Protein AF-A0A6S7HNB9-F1 (afdb_monomer_lite)

Foldseek 3Di:
DCVLQPVPDDDPLVNLLVVLLVVDDPVVNVLLVCLQVLHDQPPVSVVVVVLVCVLLVNPDDDDSVCSSVVSSVSSCCPVPVVCVVVSVVCNVVCCVPPCPDPCSVDPVSVVVVVVVVDDDPVNVVVVPDDPPPDDPVVVVVCVVVPVVVVVPPDPPVRVVVVVVVVVVVVVLQVVLVCQLVCVDPLVVQAQLPQFDNPQADGSLQAHHLVNDPLLVVLCPDPVQCVVCVVVVNPDRSHSCPRPVLCQQQQDLVNLVVQQQVDADPSRHRRDPPDDSLLSSNVSSQVSSCCSRPNDPDLDDHHDYRSSSVVSCVSRPDDPPRPGDDHDDRPPD

Radius of gyration: 27.57 Å; chains: 1; bounding box: 65×68×66 Å

pLDDT: mean 80.17, std 15.16, range [28.39, 97.81]

Secondary structure (DSSP, 8-state):
-HHHH-TTSPPPHHHHHHHHHHHS-HHHHHHHHHHHTTPPPPHHHHHHHHHHHHHTT--S---GGGHHHHHHHHHIIIIIITTHHHHHHHHHHHHHHHTTSGGGSSHHHHHHHHHHHS--HHHHHHH------S-HHHHHHHHTTGGGTTTTTS-HHHHHHHHHHHHHHHHHHHHHHHHHTTSS-HHHH-SSS---STT--SGGG---GGG-HHHHHHHT-HHHHHHHHHTT-S---SGGGSTTHIIIII-HHHHHHHHTT-B-TTS-B----S-HHHHHHHHHHHHHHHHHH---TT---PPPHHHHHHHHHHSPPPTTS-SPPPP-----

Structure (mmCIF, N/CA/C/O backbone):
data_AF-A0A6S7HNB9-F1
#
_entry.id   AF-A0A6S7HNB9-F1
#
loop_
_atom_site.group_PDB
_atom_site.id
_atom_site.type_symbol
_atom_site.label_atom_id
_atom_site.label_alt_id
_atom_site.label_comp_id
_atom_site.label_asym_id
_atom_site.label_entity_id
_atom_site.label_seq_id
_atom_site.pdbx_PDB_ins_code
_atom_site.Cartn_x
_atom_site.Cartn_y
_atom_site.Cartn_z
_atom_site.occupancy
_atom_site.B_iso_or_equiv
_atom_site.auth_seq_id
_atom_site.auth_comp_id
_atom_site.auth_asym_id
_atom_site.auth_atom_id
_atom_site.pdbx_PDB_model_num
ATOM 1 N N . MET A 1 1 ? 29.544 -10.808 -13.786 1.00 57.53 1 MET A N 1
ATOM 2 C CA . MET A 1 1 ? 30.627 -11.816 -13.875 1.00 57.53 1 MET A CA 1
ATOM 3 C C . MET A 1 1 ? 31.829 -11.270 -14.638 1.00 57.53 1 MET A C 1
ATOM 5 O O . MET A 1 1 ? 32.927 -11.332 -14.108 1.00 57.53 1 MET A O 1
ATOM 9 N N . PHE A 1 2 ? 31.637 -10.676 -15.820 1.00 65.50 2 PHE A N 1
ATOM 10 C CA . PHE A 1 2 ? 32.723 -9.993 -16.534 1.00 65.50 2 PHE A CA 1
ATOM 11 C C . PHE A 1 2 ? 33.382 -8.889 -15.678 1.00 65.50 2 PHE A C 1
ATOM 13 O O . PHE A 1 2 ? 34.550 -9.000 -15.320 1.00 65.50 2 PHE A O 1
ATOM 20 N N . SER A 1 3 ? 32.590 -7.928 -15.184 1.00 64.69 3 SER A N 1
ATOM 21 C CA . SER A 1 3 ? 33.070 -6.814 -14.341 1.00 64.69 3 SER A CA 1
ATOM 22 C C . SER A 1 3 ? 33.687 -7.235 -12.998 1.00 64.69 3 SER A C 1
ATOM 24 O O . SER A 1 3 ? 34.378 -6.448 -12.366 1.00 64.69 3 SER A O 1
ATOM 26 N N . THR A 1 4 ? 33.423 -8.461 -12.532 1.00 62.94 4 THR A N 1
ATOM 27 C CA . THR A 1 4 ? 34.004 -9.004 -11.290 1.00 62.94 4 THR A CA 1
ATOM 28 C C . THR A 1 4 ? 35.355 -9.685 -11.515 1.00 62.94 4 THR A C 1
ATOM 30 O O . THR A 1 4 ? 36.127 -9.801 -10.568 1.00 62.94 4 THR A O 1
ATOM 33 N N . LEU A 1 5 ? 35.623 -10.170 -12.734 1.00 64.50 5 LEU A N 1
ATOM 34 C CA . LEU A 1 5 ? 36.803 -10.978 -13.064 1.00 64.50 5 LEU A CA 1
ATOM 35 C C . LEU A 1 5 ? 37.889 -10.171 -13.796 1.00 64.50 5 LEU A C 1
ATOM 37 O O . LEU A 1 5 ? 39.066 -10.382 -13.518 1.00 64.50 5 LEU A O 1
ATOM 41 N N . PHE A 1 6 ? 37.514 -9.210 -14.649 1.00 66.25 6 PHE A N 1
ATOM 42 C CA . PHE A 1 6 ? 38.436 -8.513 -15.561 1.00 66.25 6 PHE A CA 1
ATOM 43 C C . PHE A 1 6 ? 38.516 -7.002 -15.282 1.00 66.25 6 PHE A C 1
ATOM 45 O O . PHE A 1 6 ? 38.019 -6.176 -16.037 1.00 66.25 6 PHE A O 1
ATOM 52 N N . GLU A 1 7 ? 39.140 -6.631 -14.160 1.00 57.56 7 GLU A N 1
ATOM 53 C CA . GLU A 1 7 ? 39.185 -5.249 -13.637 1.00 57.56 7 GLU A CA 1
ATOM 54 C C . GLU A 1 7 ? 39.796 -4.183 -14.564 1.00 57.56 7 GLU A C 1
ATOM 56 O O . GLU A 1 7 ? 39.530 -3.000 -14.365 1.00 57.56 7 GLU A O 1
ATOM 61 N N . SER A 1 8 ? 40.637 -4.568 -15.524 1.00 51.16 8 SER A N 1
ATOM 62 C CA . SER A 1 8 ? 41.377 -3.637 -16.389 1.00 51.16 8 SER A CA 1
ATOM 63 C C . SER A 1 8 ? 40.742 -3.421 -17.761 1.00 51.16 8 SER A C 1
ATOM 65 O O . SER A 1 8 ? 41.193 -2.549 -18.502 1.00 51.16 8 SER A O 1
ATOM 67 N N . GLU A 1 9 ? 39.720 -4.199 -18.116 1.00 58.66 9 GLU A N 1
ATOM 68 C CA . GLU A 1 9 ? 39.077 -4.115 -19.423 1.00 58.66 9 GLU A CA 1
ATOM 69 C C . GLU A 1 9 ? 37.752 -3.370 -19.303 1.00 58.66 9 GLU A C 1
ATOM 71 O O . GLU A 1 9 ? 36.825 -3.786 -18.603 1.00 58.66 9 GLU A O 1
ATOM 76 N N . LYS A 1 10 ? 37.663 -2.227 -19.996 1.00 67.31 10 LYS A N 1
ATOM 77 C CA . LYS A 1 10 ? 36.390 -1.534 -20.186 1.00 67.31 10 LYS A CA 1
ATOM 78 C C . LYS A 1 10 ? 35.431 -2.529 -20.843 1.00 67.31 10 LYS A C 1
ATOM 80 O O . LYS A 1 10 ? 35.792 -3.143 -21.844 1.00 67.31 10 LYS A O 1
ATOM 85 N N . ILE A 1 11 ? 34.224 -2.673 -20.289 1.00 72.88 11 ILE A N 1
ATOM 86 C CA . ILE A 1 11 ? 33.168 -3.468 -20.929 1.00 72.88 11 ILE A CA 1
ATOM 87 C C . ILE A 1 11 ? 33.010 -2.936 -22.360 1.00 72.88 11 ILE A C 1
ATOM 89 O O . ILE A 1 11 ? 32.781 -1.731 -22.505 1.00 72.88 11 ILE A O 1
ATOM 93 N N . PRO A 1 12 ? 33.157 -3.778 -23.398 1.00 83.56 12 PRO A N 1
ATOM 94 C CA . PRO A 1 12 ? 32.973 -3.343 -24.771 1.00 83.56 12 PRO A CA 1
ATOM 95 C C . PRO A 1 12 ? 31.585 -2.734 -24.943 1.00 83.56 12 PRO A C 1
ATOM 97 O O . PRO A 1 12 ? 30.588 -3.319 -24.510 1.00 83.56 12 PRO A O 1
ATOM 100 N N . ASP A 1 13 ? 31.524 -1.563 -25.575 1.00 84.00 13 ASP A N 1
ATOM 101 C CA . ASP A 1 13 ? 30.270 -0.821 -25.735 1.00 84.00 13 ASP A CA 1
ATOM 102 C C . ASP A 1 13 ? 29.238 -1.650 -26.532 1.00 84.00 13 ASP A C 1
ATOM 104 O O . ASP A 1 13 ? 28.045 -1.582 -26.251 1.00 84.00 13 ASP A O 1
ATOM 108 N N . GLU A 1 14 ? 29.693 -2.509 -27.450 1.00 85.31 14 GLU A N 1
ATOM 109 C CA . GLU A 1 14 ? 28.859 -3.465 -28.192 1.00 85.31 14 GLU A CA 1
ATOM 110 C C . GLU A 1 14 ? 28.202 -4.503 -27.269 1.00 85.31 14 GLU A C 1
ATOM 112 O O . GLU A 1 14 ? 26.982 -4.647 -27.272 1.00 85.31 14 GLU A O 1
ATOM 117 N N . LEU A 1 15 ? 28.979 -5.145 -26.392 1.00 81.06 15 LEU A N 1
ATOM 118 C CA . LEU A 1 15 ? 28.468 -6.133 -25.436 1.00 81.06 15 LEU A CA 1
ATOM 119 C C . LEU A 1 15 ? 27.492 -5.502 -24.434 1.00 81.06 15 LEU A C 1
ATOM 121 O O . LEU A 1 15 ? 26.479 -6.105 -24.062 1.00 81.06 15 LEU A O 1
ATOM 125 N N . LEU A 1 16 ? 27.794 -4.283 -23.980 1.00 84.38 16 LEU A N 1
ATOM 126 C CA . LEU A 1 16 ? 26.922 -3.529 -23.087 1.00 84.38 16 LEU A CA 1
ATOM 127 C C . LEU A 1 16 ? 25.609 -3.157 -23.787 1.00 84.38 16 LEU A C 1
ATOM 129 O O . LEU A 1 16 ? 24.541 -3.319 -23.197 1.00 84.38 16 LEU A O 1
ATOM 133 N N . MET A 1 17 ? 25.683 -2.719 -25.047 1.00 87.69 17 MET A N 1
ATOM 134 C CA . MET A 1 17 ? 24.513 -2.420 -25.867 1.00 87.69 17 MET A CA 1
ATOM 135 C C . MET A 1 17 ? 23.651 -3.667 -26.070 1.00 87.69 17 MET A C 1
ATOM 137 O O . MET A 1 17 ? 22.458 -3.632 -25.784 1.00 87.69 17 MET A O 1
ATOM 141 N N . GLU A 1 18 ? 24.232 -4.789 -26.495 1.00 86.62 18 GLU A N 1
ATOM 142 C CA . GLU A 1 18 ? 23.498 -6.044 -26.685 1.00 86.62 18 GLU A CA 1
ATOM 143 C C . GLU A 1 18 ? 22.824 -6.519 -25.397 1.00 86.62 18 GLU A C 1
ATOM 145 O O . GLU A 1 18 ? 21.650 -6.902 -25.401 1.00 86.62 18 GLU A O 1
ATOM 150 N N . SER A 1 19 ? 23.543 -6.439 -24.277 1.00 85.88 19 SER A N 1
ATOM 151 C CA . SER A 1 19 ? 23.017 -6.803 -22.962 1.00 85.88 19 SER A CA 1
ATOM 152 C C . SER A 1 19 ? 21.848 -5.901 -22.557 1.00 85.88 19 SER A C 1
ATOM 154 O O . SER A 1 19 ? 20.837 -6.392 -22.051 1.00 85.88 19 SER A O 1
ATOM 156 N N . PHE A 1 20 ? 21.944 -4.596 -22.822 1.00 87.94 20 PHE A N 1
ATOM 157 C CA . PHE A 1 20 ? 20.887 -3.635 -22.519 1.00 87.94 20 PHE A CA 1
ATOM 158 C C . PHE A 1 20 ? 19.664 -3.810 -23.417 1.00 87.94 20 PHE A C 1
ATOM 160 O O . PHE A 1 20 ? 18.535 -3.832 -22.926 1.00 87.94 20 PHE A O 1
ATOM 167 N N . LEU A 1 21 ? 19.868 -4.044 -24.715 1.00 88.06 21 LEU A N 1
ATOM 168 C CA . LEU A 1 21 ? 18.794 -4.412 -25.636 1.00 88.06 21 LEU A CA 1
ATOM 169 C C . LEU A 1 21 ? 18.121 -5.721 -25.198 1.00 88.06 21 LEU A C 1
ATOM 171 O O . LEU A 1 21 ? 16.905 -5.857 -25.322 1.00 88.06 21 LEU A O 1
ATOM 175 N N . GLY A 1 22 ? 18.889 -6.669 -24.654 1.00 84.44 22 GLY A N 1
ATOM 176 C CA . GLY A 1 22 ? 18.413 -7.903 -24.026 1.00 84.44 22 GLY A CA 1
ATOM 177 C C . GLY A 1 22 ? 17.556 -7.689 -22.774 1.00 84.44 22 GLY A C 1
ATOM 178 O O . GLY A 1 22 ? 16.634 -8.466 -22.534 1.00 84.44 22 GLY A O 1
ATOM 179 N N . TYR A 1 23 ? 17.860 -6.644 -22.005 1.00 84.75 23 TYR A N 1
ATOM 180 C CA . TYR A 1 23 ? 17.200 -6.283 -20.750 1.00 84.75 23 TYR A CA 1
ATOM 181 C C . TYR A 1 23 ? 15.858 -5.562 -20.954 1.00 84.75 23 TYR A C 1
ATOM 183 O O . TYR A 1 23 ? 14.916 -5.795 -20.196 1.00 84.75 23 TYR A O 1
ATOM 191 N N . VAL A 1 24 ? 15.759 -4.696 -21.965 1.00 87.44 24 VAL A N 1
ATOM 192 C CA . VAL A 1 24 ? 14.520 -3.967 -22.287 1.00 87.44 24 VAL A CA 1
ATOM 193 C C . VAL A 1 24 ? 13.500 -4.850 -23.015 1.00 87.44 24 VAL A C 1
ATOM 195 O O . VAL A 1 24 ? 13.831 -5.911 -23.556 1.00 87.44 24 VAL A O 1
ATOM 198 N N . SER A 1 25 ? 12.235 -4.417 -23.036 1.00 85.19 25 SER A N 1
ATOM 199 C CA . SER A 1 25 ? 11.169 -5.149 -23.730 1.00 85.19 25 SER A CA 1
ATOM 200 C C . SER A 1 25 ? 11.399 -5.201 -25.247 1.00 85.19 25 SER A C 1
ATOM 202 O O . SER A 1 25 ? 12.179 -4.429 -25.809 1.00 85.19 25 SER A O 1
ATOM 204 N N . LYS A 1 26 ? 10.711 -6.125 -25.930 1.00 84.81 26 LYS A N 1
ATOM 205 C CA . LYS A 1 26 ? 10.834 -6.282 -27.386 1.00 84.81 26 LYS A CA 1
ATOM 206 C C . LYS A 1 26 ? 10.462 -4.992 -28.131 1.00 84.81 26 LYS A C 1
ATOM 208 O O . LYS A 1 26 ? 11.207 -4.587 -29.017 1.00 84.81 26 LYS A O 1
ATOM 213 N N . ASP A 1 27 ? 9.376 -4.342 -27.725 1.00 82.88 27 ASP A N 1
ATOM 214 C CA . ASP A 1 27 ? 8.873 -3.125 -28.370 1.00 82.88 27 ASP A CA 1
ATOM 215 C C . ASP A 1 27 ? 9.858 -1.957 -28.184 1.00 82.88 27 ASP A C 1
ATOM 217 O O . ASP A 1 27 ? 10.196 -1.247 -29.128 1.00 82.88 27 ASP A O 1
ATOM 221 N N . GLU A 1 28 ? 10.438 -1.821 -26.989 1.00 87.50 28 GLU A N 1
ATOM 222 C CA . GLU A 1 28 ? 11.455 -0.801 -26.703 1.00 87.50 28 GLU A CA 1
ATOM 223 C C . GLU A 1 28 ? 12.762 -1.057 -27.440 1.00 87.50 28 GLU A C 1
ATOM 225 O O . GLU A 1 28 ? 13.413 -0.120 -27.892 1.00 87.50 28 GLU A O 1
ATOM 230 N N . ARG A 1 29 ? 13.153 -2.324 -27.596 1.00 88.69 29 ARG A N 1
ATOM 231 C CA . ARG A 1 29 ? 14.308 -2.695 -28.413 1.00 88.69 29 ARG A CA 1
ATOM 232 C C . ARG A 1 29 ? 14.103 -2.276 -29.867 1.00 88.69 29 ARG A C 1
ATOM 234 O O . ARG A 1 29 ? 15.038 -1.781 -30.492 1.00 88.69 29 ARG A O 1
ATOM 241 N N . GLU A 1 30 ? 12.914 -2.498 -30.420 1.00 87.00 30 GLU A N 1
ATOM 242 C CA . GLU A 1 30 ? 12.574 -2.072 -31.781 1.00 87.00 30 GLU A CA 1
ATOM 243 C C . GLU A 1 30 ? 12.592 -0.540 -31.900 1.00 87.00 30 GLU A C 1
ATOM 245 O O . GLU A 1 30 ? 13.198 -0.009 -32.836 1.00 87.00 30 GLU A O 1
ATOM 250 N N . LEU A 1 31 ? 12.046 0.169 -30.908 1.00 87.44 31 LEU A N 1
ATOM 251 C CA . LEU A 1 31 ? 12.082 1.630 -30.828 1.00 87.44 31 LEU A CA 1
ATOM 252 C C . LEU A 1 31 ? 13.517 2.176 -30.754 1.00 87.44 31 LEU A C 1
ATOM 254 O O . LEU A 1 31 ? 13.869 3.065 -31.525 1.00 87.44 31 LEU A O 1
ATOM 258 N N . ILE A 1 32 ? 14.371 1.618 -29.890 1.00 88.75 32 ILE A N 1
ATOM 259 C CA . ILE A 1 32 ? 15.785 2.003 -29.755 1.00 88.75 32 ILE A CA 1
ATOM 260 C C . ILE A 1 32 ? 16.541 1.761 -31.063 1.00 88.75 32 ILE A C 1
ATOM 262 O O . ILE A 1 32 ? 17.254 2.643 -31.532 1.00 88.75 32 ILE A O 1
ATOM 266 N N . ASN A 1 33 ? 16.363 0.594 -31.685 1.00 89.06 33 ASN A N 1
ATOM 267 C CA . ASN A 1 33 ? 17.013 0.285 -32.958 1.00 89.06 33 ASN A CA 1
ATOM 268 C C . ASN A 1 33 ? 16.566 1.225 -34.083 1.00 89.06 33 ASN A C 1
ATOM 270 O O . ASN A 1 33 ? 17.376 1.572 -34.938 1.00 89.06 33 ASN A O 1
ATOM 274 N N . THR A 1 34 ? 15.299 1.641 -34.084 1.00 86.88 34 THR A N 1
ATOM 275 C CA . THR A 1 34 ? 14.777 2.632 -35.037 1.00 86.88 34 THR A CA 1
ATOM 276 C C . THR A 1 34 ? 15.381 4.009 -34.757 1.00 86.88 34 THR A C 1
ATOM 278 O O . THR A 1 34 ? 15.896 4.657 -35.662 1.00 86.88 34 THR A O 1
ATOM 281 N N . ALA A 1 35 ? 15.427 4.414 -33.487 1.00 85.38 35 ALA A N 1
ATOM 282 C CA . ALA A 1 35 ? 15.966 5.700 -33.062 1.00 85.38 35 ALA A CA 1
ATOM 283 C C . ALA A 1 35 ? 17.478 5.844 -33.326 1.00 85.38 35 ALA A C 1
ATOM 285 O O . ALA A 1 35 ? 17.924 6.945 -33.649 1.00 85.38 35 ALA A O 1
ATOM 286 N N . ILE A 1 36 ? 18.257 4.760 -33.194 1.00 86.38 36 ILE A N 1
ATOM 287 C CA . ILE A 1 36 ? 19.714 4.733 -33.427 1.00 86.38 36 ILE A CA 1
ATOM 288 C C . ILE A 1 36 ? 20.063 4.723 -34.921 1.00 86.38 36 ILE A C 1
ATOM 290 O O . ILE A 1 36 ? 21.091 5.274 -35.300 1.00 86.38 36 ILE A O 1
ATOM 294 N N . LYS A 1 37 ? 19.221 4.147 -35.788 1.00 83.94 37 LYS A N 1
ATOM 295 C CA . LYS A 1 37 ? 19.456 4.079 -37.247 1.00 83.94 37 LYS A CA 1
ATOM 296 C C . LYS A 1 37 ? 19.296 5.423 -37.982 1.00 83.94 37 LYS A C 1
ATOM 298 O O . LYS A 1 37 ? 19.216 5.432 -39.205 1.00 83.94 37 LYS A O 1
ATOM 303 N N . ASP A 1 38 ? 19.273 6.526 -37.235 1.00 66.56 38 ASP A N 1
ATOM 304 C CA . ASP A 1 38 ? 19.058 7.903 -37.697 1.00 66.56 38 ASP A CA 1
ATOM 305 C C . ASP A 1 38 ? 17.719 8.120 -38.430 1.00 66.56 38 ASP A C 1
ATOM 307 O O . ASP A 1 38 ? 17.542 9.078 -39.183 1.00 66.56 38 ASP A O 1
ATOM 311 N N . ASP A 1 39 ? 16.750 7.231 -38.186 1.00 70.38 39 ASP A N 1
ATOM 312 C CA . ASP A 1 39 ? 15.413 7.332 -38.759 1.00 70.38 39 ASP A CA 1
ATOM 313 C C . ASP A 1 39 ? 14.560 8.347 -37.978 1.00 70.38 39 ASP A C 1
ATOM 315 O O . ASP A 1 39 ? 14.728 8.560 -36.761 1.00 70.38 39 ASP A O 1
ATOM 319 N N . ASP A 1 40 ? 13.643 9.001 -38.689 1.00 77.62 40 ASP A N 1
ATOM 320 C CA . ASP A 1 40 ? 12.679 9.906 -38.074 1.00 77.62 40 ASP A CA 1
ATOM 321 C C . ASP A 1 40 ? 11.618 9.097 -37.330 1.00 77.62 40 ASP A C 1
ATOM 323 O O . ASP A 1 40 ? 10.909 8.269 -37.900 1.00 77.62 40 ASP A O 1
ATOM 327 N N . LEU A 1 41 ? 11.509 9.348 -36.025 1.00 80.56 41 LEU A N 1
ATOM 328 C CA . LEU A 1 41 ? 10.446 8.768 -35.217 1.00 80.56 41 LEU A CA 1
ATOM 329 C C . LEU A 1 41 ? 9.139 9.475 -35.575 1.00 80.56 41 LEU A C 1
ATOM 331 O O . LEU A 1 41 ? 9.097 10.700 -35.651 1.00 80.56 41 LEU A O 1
ATOM 335 N N . ASN A 1 42 ? 8.068 8.711 -35.775 1.00 84.44 42 ASN A N 1
ATOM 336 C CA . ASN A 1 42 ? 6.740 9.300 -35.940 1.00 84.44 42 ASN A CA 1
ATOM 337 C C . ASN A 1 42 ? 6.208 9.878 -34.610 1.00 84.44 42 ASN A C 1
ATOM 339 O O . ASN A 1 42 ? 6.713 9.548 -33.539 1.00 84.44 42 ASN A O 1
ATOM 343 N N . ASP A 1 43 ? 5.136 10.675 -34.659 1.00 80.56 43 ASP A N 1
ATOM 344 C CA . ASP A 1 43 ? 4.547 11.333 -33.476 1.00 80.56 43 ASP A CA 1
ATOM 345 C C . ASP A 1 43 ? 4.178 10.374 -32.321 1.00 80.56 43 ASP A C 1
ATOM 347 O O . ASP A 1 43 ? 4.114 10.789 -31.160 1.00 80.56 43 ASP A O 1
ATOM 351 N N . SER A 1 44 ? 3.884 9.099 -32.616 1.00 80.81 44 SER A N 1
ATOM 352 C CA . SER A 1 44 ? 3.628 8.076 -31.588 1.00 80.81 44 SER A CA 1
ATOM 353 C C . SER A 1 44 ? 4.937 7.595 -30.969 1.00 80.81 44 SER A C 1
ATOM 355 O O . SER A 1 44 ? 5.099 7.623 -29.751 1.00 80.81 44 SER A O 1
ATOM 357 N N . GLN A 1 45 ? 5.900 7.231 -31.814 1.00 82.31 45 GLN A N 1
ATOM 358 C CA . GLN A 1 45 ? 7.223 6.764 -31.413 1.00 82.31 45 GLN A CA 1
ATOM 359 C C . GLN A 1 45 ? 8.014 7.838 -30.665 1.00 82.31 45 GLN A C 1
ATOM 361 O O . GLN A 1 45 ? 8.779 7.511 -29.767 1.00 82.31 45 GLN A O 1
ATOM 366 N N . GLU A 1 46 ? 7.831 9.117 -30.992 1.00 84.19 46 GLU A N 1
ATOM 367 C CA . GLU A 1 46 ? 8.476 10.216 -30.277 1.00 84.19 46 GLU A CA 1
ATOM 368 C C . GLU A 1 46 ? 7.957 10.324 -28.836 1.00 84.19 46 GLU A C 1
ATOM 370 O O . GLU A 1 46 ? 8.745 10.488 -27.904 1.00 84.19 46 GLU A O 1
ATOM 375 N N . LYS A 1 47 ? 6.647 10.146 -28.619 1.00 83.19 47 LYS A N 1
ATOM 376 C CA . LYS A 1 47 ? 6.073 10.085 -27.264 1.00 83.19 47 LYS A CA 1
ATOM 377 C C . LYS A 1 47 ? 6.597 8.876 -26.497 1.00 83.19 47 LYS A C 1
ATOM 379 O O . LYS A 1 47 ? 7.056 9.031 -25.368 1.00 83.19 47 LYS A O 1
ATOM 384 N N . GLU A 1 48 ? 6.593 7.705 -27.129 1.00 84.69 48 GLU A N 1
ATOM 385 C CA . GLU A 1 48 ? 7.127 6.470 -26.545 1.00 84.69 48 GLU A CA 1
ATOM 386 C C . GLU A 1 48 ? 8.622 6.597 -26.213 1.00 84.69 48 GLU A C 1
ATOM 388 O O . GLU A 1 48 ? 9.070 6.140 -25.163 1.00 84.69 48 GLU A O 1
ATOM 393 N N . TRP A 1 49 ? 9.395 7.285 -27.056 1.00 87.12 49 TRP A N 1
ATOM 394 C CA . TRP A 1 49 ? 10.816 7.555 -26.843 1.00 87.12 49 TRP A CA 1
ATOM 395 C C . TRP A 1 49 ? 11.053 8.479 -25.648 1.00 87.12 49 TRP A C 1
ATOM 397 O O . TRP A 1 49 ? 11.917 8.210 -24.811 1.00 87.12 49 TRP A O 1
ATOM 407 N N . LEU A 1 50 ? 10.265 9.548 -25.519 1.00 84.44 50 LEU A N 1
ATOM 408 C CA . LEU A 1 50 ? 10.338 10.450 -24.369 1.00 84.44 50 LEU A CA 1
ATOM 409 C C . LEU A 1 50 ? 9.945 9.742 -23.066 1.00 84.44 50 LEU A C 1
ATOM 411 O O . LEU A 1 50 ? 10.609 9.928 -22.041 1.00 84.44 50 LEU A O 1
ATOM 415 N N . ASP A 1 51 ? 8.910 8.903 -23.102 1.00 83.69 51 ASP A N 1
ATOM 416 C CA . ASP A 1 51 ? 8.491 8.102 -21.953 1.00 83.69 51 ASP A CA 1
ATOM 417 C C . ASP A 1 51 ? 9.556 7.066 -21.570 1.00 83.69 51 ASP A C 1
ATOM 419 O O . ASP A 1 51 ? 9.889 6.936 -20.387 1.00 83.69 51 ASP A O 1
ATOM 423 N N . PHE A 1 52 ? 10.171 6.406 -22.555 1.00 89.06 52 PHE A N 1
ATOM 424 C CA . PHE A 1 52 ? 11.306 5.506 -22.360 1.00 89.06 52 PHE A CA 1
ATOM 425 C C . PHE A 1 52 ? 12.479 6.215 -21.667 1.00 89.06 52 PHE A C 1
ATOM 427 O O . PHE A 1 52 ? 12.975 5.743 -20.640 1.00 89.06 52 PHE A O 1
ATOM 434 N N . LEU A 1 53 ? 12.903 7.374 -22.177 1.00 87.06 53 LEU A N 1
ATOM 435 C CA . LEU A 1 53 ? 14.013 8.143 -21.607 1.00 87.06 53 LEU A CA 1
ATOM 436 C C . LEU A 1 53 ? 13.720 8.568 -20.166 1.00 87.06 53 LEU A C 1
ATOM 438 O O . LEU A 1 53 ? 14.562 8.425 -19.275 1.00 87.06 53 LEU A O 1
ATOM 442 N N . LYS A 1 54 ? 12.496 9.030 -19.913 1.00 84.50 54 LYS A N 1
ATOM 443 C CA . LYS A 1 54 ? 12.035 9.413 -18.579 1.00 84.50 54 LYS A CA 1
ATOM 444 C C . LYS A 1 54 ? 12.011 8.228 -17.616 1.00 84.50 54 LYS A C 1
ATOM 446 O O . LYS A 1 54 ? 12.338 8.400 -16.443 1.00 84.50 54 LYS A O 1
ATOM 451 N N . ARG A 1 55 ? 11.668 7.029 -18.096 1.00 86.12 55 ARG A N 1
ATOM 452 C CA . ARG A 1 55 ? 11.659 5.790 -17.303 1.00 86.12 55 ARG A CA 1
ATOM 453 C C . ARG A 1 55 ? 13.034 5.442 -16.731 1.00 86.12 55 ARG A C 1
ATOM 455 O O . ARG A 1 55 ? 13.108 4.901 -15.629 1.00 86.12 55 ARG A O 1
ATOM 462 N N . PHE A 1 56 ? 14.098 5.774 -17.459 1.00 81.25 56 PHE A N 1
ATOM 463 C CA . PHE A 1 56 ? 15.493 5.591 -17.042 1.00 81.25 56 PHE A CA 1
ATOM 464 C C . PHE A 1 56 ? 16.110 6.841 -16.379 1.00 81.25 56 PHE A C 1
ATOM 466 O O . PHE A 1 56 ? 17.326 6.940 -16.187 1.00 81.25 56 PHE A O 1
ATOM 473 N N . ASP A 1 57 ? 15.261 7.800 -15.990 1.00 80.19 57 ASP A N 1
ATOM 474 C CA . ASP A 1 57 ? 15.615 9.099 -15.411 1.00 80.19 57 ASP A CA 1
ATOM 475 C C . ASP A 1 57 ? 16.598 9.916 -16.277 1.00 80.19 57 ASP A C 1
ATOM 477 O O . ASP A 1 57 ? 17.437 10.657 -15.753 1.00 80.19 57 ASP A O 1
ATOM 481 N N . CYS A 1 58 ? 16.504 9.804 -17.605 1.00 81.31 58 CYS A N 1
ATOM 482 C CA . CYS A 1 58 ? 17.203 10.703 -18.516 1.00 81.31 58 CYS A CA 1
ATOM 483 C C . CYS A 1 58 ? 16.523 12.082 -18.481 1.00 81.31 58 CYS A C 1
ATOM 485 O O . CYS A 1 58 ? 15.327 12.209 -18.748 1.00 81.31 58 CYS A O 1
ATOM 487 N N . ARG A 1 59 ? 17.273 13.124 -18.103 1.00 74.00 59 ARG A N 1
ATOM 488 C CA . ARG A 1 59 ? 16.747 14.496 -17.930 1.00 74.00 59 ARG A CA 1
ATOM 489 C C . ARG A 1 59 ? 16.925 15.380 -19.164 1.00 74.00 59 ARG A C 1
ATOM 491 O O . ARG A 1 59 ? 16.433 16.505 -19.179 1.00 74.00 59 ARG A O 1
ATOM 498 N N . THR A 1 60 ? 17.636 14.888 -20.171 1.00 74.50 60 THR A N 1
ATOM 499 C CA . THR A 1 60 ? 17.995 15.608 -21.395 1.00 74.50 60 THR A CA 1
ATOM 500 C C . THR A 1 60 ? 17.423 14.878 -22.599 1.00 74.50 60 THR A C 1
ATOM 502 O O . THR A 1 60 ? 17.560 13.664 -22.698 1.00 74.50 60 THR A O 1
ATOM 505 N N . ILE A 1 61 ? 16.804 15.611 -23.523 1.00 79.44 61 ILE A N 1
ATOM 506 C CA . ILE A 1 61 ? 16.314 15.037 -24.779 1.00 79.44 61 ILE A CA 1
ATOM 507 C C . ILE A 1 61 ? 17.510 14.940 -25.744 1.00 79.44 61 ILE A C 1
ATOM 509 O O . ILE A 1 61 ? 18.067 15.984 -26.094 1.00 79.44 61 ILE A O 1
ATOM 513 N N . PRO A 1 62 ? 17.943 13.728 -26.142 1.00 79.69 62 PRO A N 1
ATOM 514 C CA . PRO A 1 62 ? 19.083 13.548 -27.032 1.00 79.69 62 PRO A CA 1
ATOM 515 C C . PRO A 1 62 ? 18.776 14.057 -28.437 1.00 79.69 62 PRO A C 1
ATOM 517 O O . PRO A 1 62 ? 17.700 13.798 -28.984 1.00 79.69 62 PRO A O 1
ATOM 520 N N . LYS A 1 63 ? 19.762 14.713 -29.056 1.00 81.88 63 LYS A N 1
ATOM 521 C CA . LYS A 1 63 ? 19.770 14.923 -30.507 1.00 81.88 63 LYS A CA 1
ATOM 522 C C . LYS A 1 63 ? 19.964 13.585 -31.215 1.00 81.88 63 LYS A C 1
ATOM 524 O O . LYS A 1 63 ? 20.512 12.661 -30.622 1.00 81.88 63 LYS A O 1
ATOM 529 N N . LYS A 1 64 ? 19.545 13.487 -32.482 1.00 80.25 64 LYS A N 1
ATOM 530 C CA . LYS A 1 64 ? 19.636 12.247 -33.277 1.00 80.25 64 LYS A CA 1
ATOM 531 C C . LYS A 1 64 ? 21.044 11.636 -33.268 1.00 80.25 64 LYS A C 1
ATOM 533 O O . LYS A 1 64 ? 21.194 10.467 -32.931 1.00 80.25 64 LYS A O 1
ATOM 538 N N . GLU A 1 65 ? 22.046 12.477 -33.503 1.00 80.94 65 GLU A N 1
ATOM 539 C CA . GLU A 1 65 ? 23.479 12.149 -33.489 1.00 80.94 65 GLU A CA 1
ATOM 540 C C . GLU A 1 65 ? 23.992 11.601 -32.143 1.00 80.94 65 GLU A C 1
ATOM 542 O O . GLU A 1 65 ? 24.906 10.782 -32.117 1.00 80.94 65 GLU A O 1
ATOM 547 N N . ASP A 1 66 ? 23.357 11.977 -31.028 1.00 84.62 66 ASP A N 1
ATOM 548 C CA . ASP A 1 66 ? 23.786 11.608 -29.673 1.00 84.62 66 ASP A CA 1
ATOM 549 C C . ASP A 1 66 ? 23.013 10.409 -29.096 1.00 84.62 66 ASP A C 1
ATOM 551 O O . ASP A 1 66 ? 23.330 9.928 -28.004 1.00 84.62 66 ASP A O 1
ATOM 555 N N . ARG A 1 67 ? 21.981 9.907 -29.794 1.00 85.81 67 ARG A N 1
ATOM 556 C CA . ARG A 1 67 ? 21.077 8.863 -29.271 1.00 85.81 67 ARG A CA 1
ATOM 557 C C . ARG A 1 67 ? 21.828 7.604 -28.848 1.00 85.81 67 ARG A C 1
ATOM 559 O O . ARG A 1 67 ? 21.549 7.070 -27.778 1.00 85.81 67 ARG A O 1
ATOM 566 N N . GLN A 1 68 ? 22.789 7.147 -29.649 1.00 88.56 68 GLN A N 1
ATOM 567 C CA . GLN A 1 68 ? 23.570 5.949 -29.338 1.00 88.56 68 GLN A CA 1
ATOM 568 C C . GLN A 1 68 ? 24.407 6.129 -28.066 1.00 88.56 68 GLN A C 1
ATOM 570 O O . GLN A 1 68 ? 24.406 5.252 -27.201 1.00 88.56 68 GLN A O 1
ATOM 575 N N . THR A 1 69 ? 25.064 7.280 -27.924 1.00 87.62 69 THR A N 1
ATOM 576 C CA . THR A 1 69 ? 25.871 7.622 -26.746 1.00 87.62 69 THR A CA 1
ATOM 577 C C . THR A 1 69 ? 25.012 7.662 -25.488 1.00 87.62 69 THR A C 1
ATOM 579 O O . THR A 1 69 ? 25.353 7.032 -24.490 1.00 87.62 69 THR A O 1
ATOM 582 N N . ILE A 1 70 ? 23.848 8.314 -25.548 1.00 87.56 70 ILE A N 1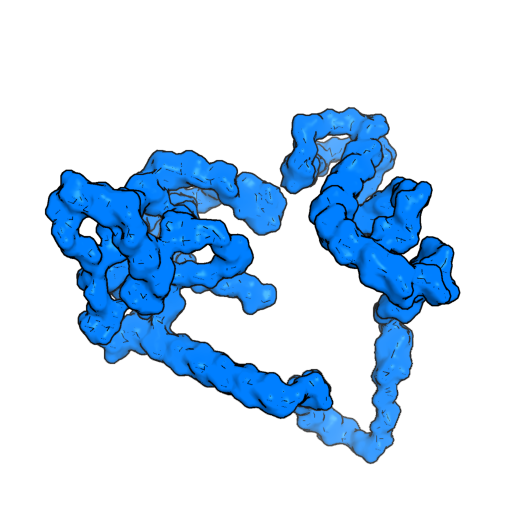
ATOM 583 C CA . ILE A 1 70 ? 22.934 8.385 -24.404 1.00 87.56 70 ILE A CA 1
ATOM 584 C C . ILE A 1 70 ? 22.402 7.001 -24.021 1.00 87.56 70 ILE A C 1
ATOM 586 O O . ILE A 1 70 ? 22.326 6.686 -22.836 1.00 87.56 70 ILE A O 1
ATOM 590 N N . ILE A 1 71 ? 22.081 6.132 -24.983 1.00 89.56 71 ILE A N 1
ATOM 591 C CA . ILE A 1 71 ? 21.656 4.760 -24.668 1.00 89.56 71 ILE A CA 1
ATOM 592 C C . ILE A 1 71 ? 22.780 3.967 -23.990 1.00 89.56 71 ILE A C 1
ATOM 594 O O . ILE A 1 71 ? 22.507 3.247 -23.031 1.00 89.56 71 ILE A O 1
ATOM 598 N N . LEU A 1 72 ? 24.035 4.133 -24.416 1.00 87.56 72 LEU A N 1
ATOM 599 C CA . LEU A 1 72 ? 25.185 3.516 -23.748 1.00 87.56 72 LEU A CA 1
ATOM 600 C C . LEU A 1 72 ? 25.372 4.033 -22.315 1.00 87.56 72 LEU A C 1
ATOM 602 O O . LEU A 1 72 ? 25.638 3.244 -21.408 1.00 87.56 72 LEU A O 1
ATOM 606 N N . GLU A 1 73 ? 25.185 5.331 -22.080 1.00 86.75 73 GLU A N 1
ATOM 607 C CA . GLU A 1 73 ? 25.230 5.908 -20.732 1.00 86.75 73 GLU A CA 1
ATOM 608 C C . GLU A 1 73 ? 24.120 5.348 -19.834 1.00 86.75 73 GLU A C 1
ATOM 610 O O . GLU A 1 73 ? 24.374 4.985 -18.680 1.00 86.75 73 GLU A O 1
ATOM 615 N N . LEU A 1 74 ? 22.899 5.219 -20.364 1.00 87.19 74 LEU A N 1
ATOM 616 C CA . LEU A 1 74 ? 21.774 4.614 -19.647 1.00 87.19 74 LEU A CA 1
ATOM 617 C C . LEU A 1 74 ? 22.034 3.135 -19.348 1.00 87.19 74 LEU A C 1
ATOM 619 O O . LEU A 1 74 ? 21.812 2.698 -18.219 1.00 87.19 74 LEU A O 1
ATOM 623 N N . ALA A 1 75 ? 22.569 2.385 -20.311 1.00 87.06 75 ALA A N 1
ATOM 624 C CA . ALA A 1 75 ? 22.966 0.995 -20.122 1.00 87.06 75 ALA A CA 1
ATOM 625 C C . ALA A 1 75 ? 24.015 0.856 -19.013 1.00 87.06 75 ALA A C 1
ATOM 627 O O . ALA A 1 75 ? 23.886 0.010 -18.126 1.00 87.06 75 ALA A O 1
ATOM 628 N N . HIS A 1 76 ? 25.024 1.727 -19.010 1.00 84.12 76 HIS A N 1
ATOM 629 C CA . HIS A 1 76 ? 26.056 1.730 -17.983 1.00 84.12 76 HIS A CA 1
ATOM 630 C C . HIS A 1 76 ? 25.478 2.053 -16.598 1.00 84.12 76 HIS A C 1
ATOM 632 O O . HIS A 1 76 ? 25.779 1.374 -15.613 1.00 84.12 76 HIS A O 1
ATOM 638 N N . LYS A 1 77 ? 24.612 3.066 -16.505 1.00 84.81 77 LYS A N 1
ATOM 639 C CA . LYS A 1 77 ? 23.935 3.432 -15.257 1.00 84.81 77 LYS A CA 1
ATOM 640 C C . LYS A 1 77 ? 23.096 2.275 -14.710 1.00 84.81 77 LYS A C 1
ATOM 642 O O . LYS A 1 77 ? 23.241 1.905 -13.548 1.00 84.81 77 LYS A O 1
ATOM 647 N N . GLU A 1 78 ? 22.248 1.681 -15.537 1.00 83.69 78 GLU A N 1
ATOM 648 C CA . GLU A 1 78 ? 21.290 0.671 -15.082 1.00 83.69 78 GLU A CA 1
ATOM 649 C C . GLU A 1 78 ? 21.928 -0.696 -14.834 1.00 83.69 78 GLU A C 1
ATOM 651 O O . GLU A 1 78 ? 21.609 -1.356 -13.849 1.00 83.69 78 GLU A O 1
ATOM 656 N N . MET A 1 79 ? 22.833 -1.139 -15.708 1.00 79.38 79 MET A N 1
ATOM 657 C CA . MET A 1 79 ? 23.368 -2.502 -15.647 1.00 79.38 79 MET A CA 1
ATOM 658 C C . MET A 1 79 ? 24.663 -2.602 -14.846 1.00 79.38 79 MET A C 1
ATOM 660 O O . MET A 1 79 ? 24.915 -3.636 -14.226 1.00 79.38 79 MET A O 1
ATOM 664 N N . VAL A 1 80 ? 25.485 -1.549 -14.844 1.00 80.19 80 VAL A N 1
ATOM 665 C CA . VAL A 1 80 ? 26.794 -1.559 -14.175 1.00 80.19 80 VAL A CA 1
ATOM 666 C C . VAL A 1 80 ? 26.707 -0.850 -12.828 1.00 80.19 80 VAL A C 1
ATOM 668 O O . VAL A 1 80 ? 27.000 -1.460 -11.802 1.00 80.19 80 VAL A O 1
ATOM 671 N N . GLN A 1 81 ? 26.248 0.406 -12.798 1.00 78.31 81 GLN A N 1
ATOM 672 C CA . GLN A 1 81 ? 26.297 1.217 -11.573 1.00 78.31 81 GLN A CA 1
ATOM 673 C C . GLN A 1 81 ? 25.334 0.715 -10.487 1.00 78.31 81 GLN A C 1
ATOM 675 O O . GLN A 1 81 ? 25.723 0.658 -9.322 1.00 78.31 81 GLN A O 1
ATOM 680 N N . ILE A 1 82 ? 24.114 0.286 -10.838 1.00 76.50 82 ILE A N 1
ATOM 681 C CA . ILE A 1 82 ? 23.172 -0.293 -9.856 1.00 76.50 82 ILE A CA 1
ATOM 682 C C . ILE A 1 82 ? 23.731 -1.591 -9.254 1.00 76.50 82 ILE A C 1
ATOM 684 O O . ILE A 1 82 ? 23.610 -1.831 -8.052 1.00 76.50 82 ILE A O 1
ATOM 688 N N . ALA A 1 83 ? 24.372 -2.426 -10.073 1.00 74.81 83 ALA A N 1
ATOM 689 C CA . ALA A 1 83 ? 24.937 -3.700 -9.638 1.00 74.81 83 ALA A CA 1
ATOM 690 C C . ALA A 1 83 ? 26.318 -3.564 -8.970 1.00 74.81 83 ALA A C 1
ATOM 692 O O . ALA A 1 83 ? 26.843 -4.559 -8.465 1.00 74.81 83 ALA A O 1
ATOM 693 N N . GLN A 1 84 ? 26.900 -2.359 -8.931 1.00 77.50 84 GLN A N 1
ATOM 694 C CA . GLN A 1 84 ? 28.282 -2.124 -8.506 1.00 77.50 84 GLN A CA 1
ATOM 695 C C . GLN A 1 84 ? 28.557 -2.651 -7.096 1.00 77.50 84 GLN A C 1
ATOM 697 O O . GLN A 1 84 ? 29.551 -3.334 -6.880 1.00 77.50 84 GLN A O 1
ATOM 702 N N . PHE A 1 85 ? 27.635 -2.435 -6.155 1.00 75.38 85 PHE A N 1
ATOM 703 C CA . PHE A 1 85 ? 27.790 -2.924 -4.783 1.00 75.38 85 PHE A CA 1
ATOM 704 C C . PHE A 1 85 ? 27.912 -4.457 -4.706 1.00 75.38 85 PHE A C 1
ATOM 706 O O . PHE A 1 85 ? 28.740 -4.992 -3.964 1.00 75.38 85 PHE A O 1
ATOM 713 N N . ILE A 1 86 ? 27.108 -5.180 -5.492 1.00 74.75 86 ILE A N 1
ATOM 714 C CA . ILE A 1 86 ? 27.151 -6.649 -5.555 1.00 74.75 86 ILE A CA 1
ATOM 715 C C . ILE A 1 86 ? 28.420 -7.113 -6.270 1.00 74.75 86 ILE A C 1
ATOM 717 O O . ILE A 1 86 ? 29.081 -8.040 -5.803 1.00 74.75 86 ILE A O 1
ATOM 721 N N . ILE A 1 87 ? 28.791 -6.441 -7.362 1.00 77.00 87 ILE A N 1
ATOM 722 C CA . ILE A 1 87 ? 30.040 -6.683 -8.094 1.00 77.00 87 ILE A CA 1
ATOM 723 C C . ILE A 1 87 ? 31.238 -6.545 -7.143 1.00 77.00 87 ILE A C 1
ATOM 725 O O . ILE A 1 87 ? 32.083 -7.436 -7.086 1.00 77.00 87 ILE A O 1
ATOM 729 N N . ASP A 1 88 ? 31.281 -5.490 -6.335 1.00 78.44 88 ASP A N 1
ATOM 730 C CA . ASP A 1 88 ? 32.356 -5.243 -5.373 1.00 78.44 88 ASP A CA 1
ATOM 731 C C . ASP A 1 88 ? 32.376 -6.285 -4.252 1.00 78.44 88 ASP A C 1
ATOM 733 O O . ASP A 1 88 ? 33.438 -6.804 -3.903 1.00 78.44 88 ASP A O 1
ATOM 737 N N . SER A 1 89 ? 31.199 -6.666 -3.751 1.00 78.88 89 SER A N 1
ATOM 738 C CA . SER A 1 89 ? 31.055 -7.697 -2.716 1.00 78.88 89 SER A CA 1
ATOM 739 C C . SER A 1 89 ? 31.523 -9.078 -3.189 1.00 78.88 89 SER A C 1
ATOM 741 O O . SER A 1 89 ? 32.073 -9.857 -2.412 1.00 78.88 89 SER A O 1
ATOM 743 N N . TRP A 1 90 ? 31.312 -9.407 -4.465 1.00 77.56 90 TRP A N 1
ATOM 744 C CA . TRP A 1 90 ? 31.658 -10.714 -5.040 1.00 77.56 90 TRP A CA 1
ATOM 745 C C . TRP A 1 90 ? 33.056 -10.770 -5.644 1.00 77.56 90 TRP A C 1
ATOM 747 O O . TRP A 1 90 ? 33.569 -11.853 -5.920 1.00 77.56 90 TRP A O 1
ATOM 757 N N . ARG A 1 91 ? 33.708 -9.621 -5.788 1.00 75.81 91 ARG A N 1
ATOM 758 C CA . ARG A 1 91 ? 35.034 -9.482 -6.387 1.00 75.81 91 ARG A CA 1
ATOM 759 C C . ARG A 1 91 ? 36.081 -10.376 -5.728 1.00 75.81 91 ARG A C 1
ATOM 761 O O . ARG A 1 91 ? 36.736 -11.162 -6.409 1.00 75.81 91 ARG A O 1
ATOM 768 N N . LYS A 1 92 ? 36.219 -10.292 -4.401 1.00 76.44 92 LYS A N 1
ATOM 769 C CA . LYS A 1 92 ? 37.216 -11.070 -3.650 1.00 76.44 92 LYS A CA 1
ATOM 770 C C . LYS A 1 92 ? 36.951 -12.586 -3.735 1.00 76.44 92 LYS A C 1
ATOM 772 O O . LYS A 1 92 ? 37.852 -13.296 -4.181 1.00 76.44 92 LYS A O 1
ATOM 777 N N . PRO A 1 93 ? 35.733 -13.090 -3.443 1.00 79.19 93 PRO A N 1
ATOM 778 C CA . PRO A 1 93 ? 35.421 -14.511 -3.603 1.00 79.19 93 PRO A CA 1
ATOM 779 C C . PRO A 1 93 ? 35.657 -15.042 -5.021 1.00 79.19 93 PRO A C 1
ATOM 781 O O . PRO A 1 93 ? 36.149 -16.158 -5.181 1.00 79.19 93 PRO A O 1
ATOM 784 N N . PHE A 1 94 ? 35.320 -14.265 -6.054 1.00 75.06 94 PHE A N 1
ATOM 785 C CA . PHE A 1 94 ? 35.448 -14.706 -7.443 1.00 75.06 94 PHE A CA 1
ATOM 786 C C . PHE A 1 94 ? 36.906 -14.719 -7.898 1.00 75.06 94 PHE A C 1
ATOM 788 O O . PHE A 1 94 ? 37.336 -15.689 -8.517 1.00 75.06 94 PHE A O 1
ATOM 795 N N . LYS A 1 95 ? 37.700 -13.705 -7.545 1.00 73.50 95 LYS A N 1
ATOM 796 C CA . LYS A 1 95 ? 39.130 -13.698 -7.867 1.00 73.50 95 LYS A CA 1
ATOM 797 C C . LYS A 1 95 ? 39.890 -14.829 -7.183 1.00 73.50 95 LYS A C 1
ATOM 799 O O . LYS A 1 95 ? 40.669 -15.512 -7.834 1.00 73.50 95 LYS A O 1
ATOM 804 N N . GLU A 1 96 ? 39.632 -15.067 -5.902 1.00 76.06 96 GLU A N 1
ATOM 805 C CA . GLU A 1 96 ? 40.343 -16.102 -5.142 1.00 76.06 96 GLU A CA 1
ATOM 806 C C . GLU A 1 96 ? 39.993 -17.526 -5.612 1.00 76.06 96 GLU A C 1
ATOM 808 O O . GLU A 1 96 ? 40.861 -18.397 -5.614 1.00 76.06 96 GLU A O 1
ATOM 813 N N . ASN A 1 97 ? 38.748 -17.772 -6.047 1.00 71.38 97 ASN A N 1
ATOM 814 C CA . ASN A 1 97 ? 38.264 -19.129 -6.348 1.00 71.38 97 ASN A CA 1
ATOM 815 C C . ASN A 1 97 ? 38.116 -19.458 -7.843 1.00 71.38 97 ASN A C 1
ATOM 817 O O . ASN A 1 97 ? 38.106 -20.639 -8.206 1.00 71.38 97 ASN A O 1
ATOM 821 N N . LEU A 1 98 ? 37.946 -18.4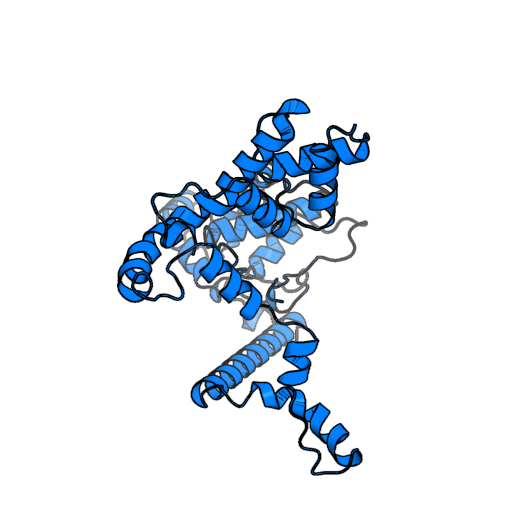53 -8.707 1.00 69.19 98 LEU A N 1
ATOM 822 C CA . LEU A 1 98 ? 37.596 -18.649 -10.120 1.00 69.19 98 LEU A CA 1
ATOM 823 C C . LEU A 1 98 ? 38.639 -18.095 -11.092 1.00 69.19 98 LEU A C 1
ATOM 825 O O . LEU A 1 98 ? 38.770 -18.666 -12.168 1.00 69.19 98 LEU A O 1
ATOM 829 N N . ALA A 1 99 ? 39.418 -17.068 -10.728 1.00 62.94 99 ALA A N 1
ATOM 830 C CA . ALA A 1 99 ? 40.392 -16.467 -11.652 1.00 62.94 99 ALA A CA 1
ATOM 831 C C . ALA A 1 99 ? 41.544 -17.412 -12.050 1.00 62.94 99 ALA A C 1
ATOM 833 O O . ALA A 1 99 ? 42.134 -17.239 -13.108 1.00 62.94 99 ALA A O 1
ATOM 834 N N . ASN A 1 100 ? 41.833 -18.438 -11.242 1.00 66.12 100 ASN A N 1
ATOM 835 C CA . ASN A 1 100 ? 42.873 -19.436 -11.529 1.00 66.12 100 ASN A CA 1
ATOM 836 C C . ASN A 1 100 ? 42.375 -20.624 -12.375 1.00 66.12 100 ASN A C 1
ATOM 838 O O . ASN A 1 100 ? 43.099 -21.604 -12.536 1.00 66.12 100 ASN A O 1
ATOM 842 N N . ARG A 1 101 ? 41.123 -20.603 -12.851 1.00 71.94 101 ARG A N 1
ATOM 843 C CA . ARG A 1 101 ? 40.566 -21.668 -13.695 1.00 71.94 101 ARG A CA 1
ATOM 844 C C . ARG A 1 101 ? 40.633 -21.251 -15.160 1.00 71.94 101 ARG A C 1
ATOM 846 O O . ARG A 1 101 ? 40.087 -20.209 -15.508 1.00 71.94 101 ARG A O 1
ATOM 853 N N . ASP A 1 102 ? 41.162 -22.122 -16.017 1.00 67.31 102 ASP A N 1
ATOM 854 C CA . ASP A 1 102 ? 41.255 -21.900 -17.474 1.00 67.31 102 ASP A CA 1
ATOM 855 C C . ASP A 1 102 ? 39.898 -21.566 -18.119 1.00 67.31 102 ASP A C 1
ATOM 857 O O . ASP A 1 102 ? 39.807 -20.819 -19.083 1.00 67.31 102 ASP A O 1
ATOM 861 N N . ALA A 1 103 ? 38.806 -22.065 -17.537 1.00 66.50 103 ALA A N 1
ATOM 862 C CA . ALA A 1 103 ? 37.446 -21.787 -17.991 1.00 66.50 103 ALA A CA 1
ATOM 863 C C . ALA A 1 103 ? 37.006 -20.313 -17.803 1.00 66.50 103 ALA A C 1
ATOM 865 O O . ALA A 1 103 ? 36.018 -19.888 -18.389 1.00 66.50 103 ALA A O 1
ATOM 866 N N . PHE A 1 104 ? 37.713 -19.527 -16.987 1.00 69.31 104 PHE A N 1
ATOM 867 C CA . PHE A 1 104 ? 37.387 -18.132 -16.662 1.00 69.31 104 PHE A CA 1
ATOM 868 C C . PHE A 1 104 ? 38.529 -17.174 -17.049 1.00 69.31 104 PHE A C 1
ATOM 870 O O . PHE A 1 104 ? 38.600 -16.065 -16.524 1.00 69.31 104 PHE A O 1
ATOM 877 N N . SER A 1 105 ? 39.428 -17.607 -17.942 1.00 68.56 105 SER A N 1
ATOM 878 C CA . SER A 1 105 ? 40.655 -16.883 -18.295 1.00 68.56 105 SER A CA 1
ATOM 879 C C . SER A 1 105 ? 40.454 -15.729 -19.281 1.00 68.56 105 SER A C 1
ATOM 881 O O . SER A 1 105 ? 41.284 -14.825 -19.310 1.00 68.56 105 SER A O 1
ATOM 883 N N . SER A 1 106 ? 39.393 -15.751 -20.095 1.00 72.62 106 SER A N 1
ATOM 884 C CA . SER A 1 106 ? 39.096 -14.698 -21.077 1.00 72.62 106 SER A CA 1
ATOM 885 C C . SER A 1 106 ? 37.593 -14.4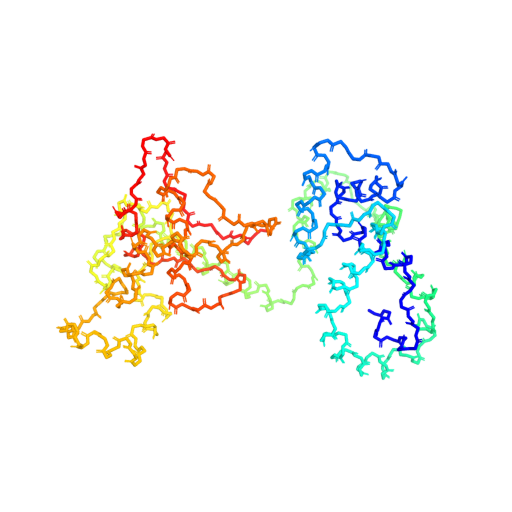86 -21.279 1.00 72.62 106 SER A C 1
ATOM 887 O O . SER A 1 106 ? 36.762 -15.270 -20.802 1.00 72.62 106 SER A O 1
ATOM 889 N N . MET A 1 107 ? 37.248 -13.405 -21.986 1.00 67.56 107 MET A N 1
ATOM 890 C CA . MET A 1 107 ? 35.872 -13.068 -22.354 1.00 67.56 107 MET A CA 1
ATOM 891 C C . MET A 1 107 ? 35.230 -14.166 -23.212 1.00 67.56 107 MET A C 1
ATOM 893 O O . MET A 1 107 ? 34.097 -14.564 -22.947 1.00 67.56 107 MET A O 1
ATOM 897 N N . GLU A 1 108 ? 35.966 -14.696 -24.184 1.00 74.12 108 GLU A N 1
ATOM 898 C CA . GLU A 1 108 ? 35.491 -15.719 -25.116 1.00 74.12 108 GLU A CA 1
ATOM 899 C C . GLU A 1 108 ? 35.174 -17.028 -24.384 1.00 74.12 108 GLU A C 1
ATOM 901 O O . GLU A 1 108 ? 34.136 -17.642 -24.631 1.00 74.12 108 GLU A O 1
ATOM 906 N N . SER A 1 109 ? 36.009 -17.418 -23.413 1.00 74.38 109 SER A N 1
ATOM 907 C CA . SER A 1 109 ? 35.766 -18.603 -22.580 1.00 74.38 109 SER A CA 1
ATOM 908 C C . SER A 1 109 ? 34.495 -18.460 -21.737 1.00 74.38 109 SER A C 1
ATOM 910 O O . SER A 1 109 ? 33.721 -19.410 -21.598 1.00 74.38 109 SER A O 1
ATOM 912 N N . LEU A 1 110 ? 34.235 -17.265 -21.190 1.00 71.94 110 LEU A N 1
ATOM 913 C CA . LEU A 1 110 ? 32.989 -16.998 -20.468 1.00 71.94 110 LEU A CA 1
ATOM 914 C C . LEU A 1 110 ? 31.774 -17.065 -21.387 1.00 71.94 110 LEU A C 1
ATOM 916 O O . LEU A 1 110 ? 30.753 -17.645 -21.010 1.00 71.94 110 LEU A O 1
ATOM 920 N N . GLU A 1 111 ? 31.866 -16.464 -22.570 1.00 71.25 111 GLU A N 1
ATOM 921 C CA . GLU A 1 111 ? 30.785 -16.493 -23.544 1.00 71.25 111 GLU A CA 1
ATOM 922 C C . GLU A 1 111 ? 30.475 -17.931 -23.969 1.00 71.25 111 GLU A C 1
ATOM 924 O O . GLU A 1 111 ? 29.310 -18.334 -23.968 1.00 71.25 111 GLU A O 1
ATOM 929 N N . GLU A 1 112 ? 31.499 -18.750 -24.205 1.00 77.12 112 GLU A N 1
ATOM 930 C CA . GLU A 1 112 ? 31.341 -20.168 -24.516 1.00 77.12 112 GLU A CA 1
ATOM 931 C C . GLU A 1 112 ? 30.608 -20.920 -23.393 1.00 77.12 112 GLU A C 1
ATOM 933 O O . GLU A 1 112 ? 29.705 -21.716 -23.666 1.00 77.12 112 GLU A O 1
ATOM 938 N N . ILE A 1 113 ? 30.913 -20.637 -22.121 1.00 73.19 113 ILE A N 1
ATOM 939 C CA . ILE A 1 113 ? 30.183 -21.210 -20.978 1.00 73.19 113 ILE A CA 1
ATOM 940 C C . ILE A 1 113 ? 28.710 -20.794 -21.001 1.00 73.19 113 ILE A C 1
ATOM 942 O O . ILE A 1 113 ? 27.836 -21.648 -20.831 1.00 73.19 113 ILE A O 1
ATOM 946 N N . TYR A 1 114 ? 28.409 -19.513 -21.227 1.00 69.38 114 TYR A N 1
ATOM 947 C CA . TYR A 1 114 ? 27.027 -19.028 -21.294 1.00 69.38 114 TYR A CA 1
ATOM 948 C C . TYR A 1 114 ? 26.258 -19.649 -22.464 1.00 69.38 114 TYR A C 1
ATOM 950 O O . TYR A 1 114 ? 25.134 -20.124 -22.278 1.00 69.38 114 TYR A O 1
ATOM 958 N N . GLN A 1 115 ? 26.865 -19.729 -23.650 1.00 72.88 115 GLN A N 1
ATOM 959 C CA . GLN A 1 115 ? 26.264 -20.395 -24.807 1.00 72.88 115 GLN A CA 1
ATOM 960 C C . GLN A 1 115 ? 26.097 -21.900 -24.562 1.00 72.88 115 GLN A C 1
ATOM 962 O O . GLN A 1 115 ? 25.115 -22.507 -24.999 1.00 72.88 115 GLN A O 1
ATOM 967 N N . ASN A 1 116 ? 27.005 -22.518 -23.804 1.00 70.00 116 ASN A N 1
ATOM 968 C CA . ASN A 1 116 ? 26.900 -23.917 -23.408 1.00 70.00 116 ASN A CA 1
ATOM 969 C C . ASN A 1 116 ? 25.818 -24.179 -22.353 1.00 70.00 116 ASN A C 1
ATOM 971 O O . ASN A 1 116 ? 25.173 -25.230 -22.384 1.00 70.00 116 ASN A O 1
ATOM 975 N N . ALA A 1 117 ? 25.564 -23.212 -21.479 1.00 68.19 117 ALA A N 1
ATOM 976 C CA . ALA A 1 117 ? 24.479 -23.254 -20.510 1.00 68.19 117 ALA A CA 1
ATOM 977 C C . ALA A 1 117 ? 23.110 -22.933 -21.131 1.00 68.19 117 ALA A C 1
ATOM 979 O O . ALA A 1 117 ? 22.084 -23.316 -20.568 1.00 68.19 117 ALA A O 1
ATOM 980 N N . ARG A 1 118 ? 23.068 -22.259 -22.292 1.00 66.88 118 ARG A N 1
ATOM 981 C CA . ARG A 1 118 ? 21.819 -21.861 -22.950 1.00 66.88 118 ARG A CA 1
ATOM 982 C C . ARG A 1 118 ? 21.026 -23.103 -23.399 1.00 66.88 118 ARG A C 1
ATOM 984 O O . ARG A 1 118 ? 21.494 -23.862 -24.262 1.00 66.88 118 ARG A O 1
ATOM 991 N N . PRO A 1 119 ? 19.825 -23.341 -22.839 1.00 61.53 119 PRO A N 1
ATOM 992 C CA . PRO A 1 119 ? 19.015 -24.491 -23.208 1.00 61.53 119 PRO A CA 1
ATOM 993 C C . PRO A 1 119 ? 18.473 -24.298 -24.626 1.00 61.53 119 PRO A C 1
ATOM 995 O O . PRO A 1 119 ? 17.794 -23.321 -24.927 1.00 61.53 119 PRO A O 1
ATOM 998 N N . THR A 1 120 ? 18.773 -25.244 -25.513 1.00 72.50 120 THR A N 1
ATOM 999 C CA . THR A 1 120 ? 18.195 -25.310 -26.862 1.00 72.50 120 THR A CA 1
ATOM 1000 C C . THR A 1 120 ? 17.241 -26.488 -26.947 1.00 72.50 120 THR A C 1
ATOM 1002 O O . THR A 1 120 ? 17.425 -27.473 -26.236 1.00 72.50 120 THR A O 1
ATOM 1005 N N . VAL A 1 121 ? 16.258 -26.437 -27.851 1.00 66.19 121 VAL A N 1
ATOM 1006 C CA . VAL A 1 121 ? 15.316 -27.551 -28.074 1.00 66.19 121 VAL A CA 1
ATOM 1007 C C . VAL A 1 121 ? 16.068 -28.872 -28.263 1.00 66.19 121 VAL A C 1
ATOM 1009 O O . VAL A 1 121 ? 15.743 -29.859 -27.621 1.00 66.19 121 VAL A O 1
ATOM 1012 N N . LYS A 1 122 ? 17.160 -28.875 -29.038 1.00 69.25 122 LYS A N 1
ATOM 1013 C CA . LYS A 1 122 ? 18.010 -30.058 -29.248 1.00 69.25 122 LYS A CA 1
ATOM 1014 C C . LYS A 1 122 ? 18.703 -30.540 -27.965 1.00 69.25 122 LYS A C 1
ATOM 1016 O O . LYS A 1 122 ? 18.751 -31.740 -27.717 1.00 69.25 122 LYS A O 1
ATOM 1021 N N . ARG A 1 123 ? 19.224 -29.631 -27.133 1.00 65.69 123 ARG A N 1
ATOM 1022 C CA . ARG A 1 123 ? 19.840 -29.981 -25.839 1.00 65.69 123 ARG A CA 1
ATOM 1023 C C . ARG A 1 123 ? 18.819 -30.496 -24.832 1.00 65.69 123 ARG A C 1
ATOM 1025 O O . ARG A 1 123 ? 19.085 -31.484 -24.161 1.00 65.69 123 ARG A O 1
ATOM 1032 N N . VAL A 1 124 ? 17.654 -29.858 -24.763 1.00 60.50 124 VAL A N 1
ATOM 1033 C CA . VAL A 1 124 ? 16.546 -30.263 -23.894 1.00 60.50 124 VAL A CA 1
ATOM 1034 C C . VAL A 1 124 ? 16.021 -31.635 -24.318 1.00 60.50 124 VAL A C 1
ATOM 1036 O O . VAL A 1 124 ? 15.908 -32.519 -23.478 1.00 60.50 124 VAL A O 1
ATOM 1039 N N . LEU A 1 125 ? 15.807 -31.864 -25.616 1.00 59.53 125 LEU A N 1
ATOM 1040 C CA . LEU A 1 125 ? 15.399 -33.166 -26.153 1.00 59.53 125 LEU A CA 1
ATOM 1041 C C . LEU A 1 125 ? 16.444 -34.262 -25.898 1.00 59.53 125 LEU A C 1
ATOM 1043 O O . LEU A 1 125 ? 16.069 -35.376 -25.559 1.00 59.53 125 LEU A O 1
ATOM 1047 N N . ASN A 1 126 ? 17.741 -33.951 -25.980 1.00 62.38 126 ASN A N 1
ATOM 1048 C CA . ASN A 1 126 ? 18.808 -34.907 -25.656 1.00 62.38 126 ASN A CA 1
ATOM 1049 C C . ASN A 1 126 ? 18.903 -35.240 -24.153 1.00 62.38 126 ASN A C 1
ATOM 1051 O O . ASN A 1 126 ? 19.405 -36.305 -23.794 1.00 62.38 126 ASN A O 1
ATOM 1055 N N . LEU A 1 127 ? 18.450 -34.341 -23.271 1.00 60.41 127 LEU A N 1
ATOM 1056 C CA . LEU A 1 127 ? 18.349 -34.586 -21.827 1.00 60.41 127 LEU A CA 1
ATOM 1057 C C . LEU A 1 127 ? 17.093 -35.390 -21.466 1.00 60.41 127 LEU A C 1
ATOM 1059 O O . LEU A 1 127 ? 17.093 -36.111 -20.467 1.00 60.41 127 LEU A O 1
ATOM 1063 N N . ILE A 1 128 ? 16.043 -35.308 -22.287 1.00 52.84 128 ILE A N 1
ATOM 1064 C CA . ILE A 1 128 ? 14.847 -36.146 -22.178 1.00 52.84 128 ILE A CA 1
ATOM 1065 C C . ILE A 1 128 ? 15.200 -37.546 -22.703 1.00 52.84 128 ILE A C 1
ATOM 1067 O O . ILE A 1 128 ? 14.930 -37.910 -23.844 1.00 52.84 128 ILE A O 1
ATOM 1071 N N . ARG A 1 129 ? 15.835 -38.361 -21.856 1.00 53.25 129 ARG A N 1
ATOM 1072 C CA . ARG A 1 129 ? 15.987 -39.795 -22.125 1.00 53.25 129 ARG A CA 1
ATOM 1073 C C . ARG A 1 129 ? 14.638 -40.481 -21.932 1.00 53.25 129 ARG A C 1
ATOM 1075 O O . ARG A 1 129 ? 14.160 -40.603 -20.808 1.00 53.25 129 ARG A O 1
ATOM 1082 N N . SER A 1 130 ? 14.034 -40.951 -23.019 1.00 46.81 130 SER A N 1
ATOM 1083 C CA . SER A 1 130 ? 12.944 -41.923 -22.959 1.00 46.81 130 SER A CA 1
ATOM 1084 C C . SER A 1 130 ? 13.536 -43.331 -22.991 1.00 46.81 130 SER A C 1
ATOM 1086 O O . SER A 1 130 ? 14.018 -43.764 -24.035 1.00 46.81 130 SER A O 1
ATOM 1088 N N . GLU A 1 131 ? 13.493 -44.051 -21.872 1.00 45.56 131 GLU A N 1
ATOM 1089 C CA . GLU A 1 131 ? 13.584 -45.515 -21.876 1.00 45.56 131 GLU A CA 1
ATOM 1090 C C . GLU A 1 131 ? 12.151 -46.059 -21.965 1.00 45.56 131 GLU A C 1
ATOM 1092 O O . GLU A 1 131 ? 11.411 -46.000 -20.978 1.00 45.56 131 GLU A O 1
ATOM 1097 N N . PRO A 1 132 ? 11.689 -46.523 -23.141 1.00 47.31 132 PRO A N 1
ATOM 1098 C CA . PRO A 1 132 ? 10.325 -46.992 -23.293 1.00 47.31 132 PRO A CA 1
ATOM 1099 C C . PRO A 1 132 ? 10.259 -48.438 -22.805 1.00 47.31 132 PRO A C 1
ATOM 1101 O O . PRO A 1 132 ? 10.397 -49.369 -23.590 1.00 47.31 132 PRO A O 1
ATOM 1104 N N . THR A 1 133 ? 10.072 -48.646 -21.504 1.00 46.16 133 THR A N 1
ATOM 1105 C CA . THR A 1 133 ? 9.840 -49.999 -20.972 1.00 46.16 133 THR A CA 1
ATOM 1106 C C . THR A 1 133 ? 8.379 -50.314 -20.697 1.00 46.16 133 THR A C 1
ATOM 1108 O O . THR A 1 133 ? 8.081 -51.464 -20.397 1.00 46.16 133 THR A O 1
ATOM 1111 N N . ILE A 1 134 ? 7.435 -49.371 -20.827 1.00 47.44 134 ILE A N 1
ATOM 1112 C CA . ILE A 1 134 ? 6.026 -49.675 -20.534 1.00 47.44 134 ILE A CA 1
ATOM 1113 C C . ILE A 1 134 ? 5.069 -48.923 -21.467 1.00 47.44 134 ILE A C 1
ATOM 1115 O O . ILE A 1 134 ? 5.297 -47.763 -21.808 1.00 47.44 134 ILE A O 1
ATOM 1119 N N . SER A 1 135 ? 4.028 -49.629 -21.929 1.00 51.66 135 SER A N 1
ATOM 1120 C CA . SER A 1 135 ? 3.122 -49.205 -23.003 1.00 51.66 135 SER A CA 1
ATOM 1121 C C . SER A 1 135 ? 2.470 -47.838 -22.752 1.00 51.66 135 SER A C 1
ATOM 1123 O O . SER A 1 135 ? 2.183 -47.457 -21.615 1.00 51.66 135 SER A O 1
ATOM 1125 N N . ALA A 1 136 ? 2.180 -47.121 -23.841 1.00 49.06 136 ALA A N 1
ATOM 1126 C CA . ALA A 1 136 ? 1.629 -45.763 -23.857 1.00 49.06 136 ALA A CA 1
ATOM 1127 C C . ALA A 1 136 ? 0.345 -45.561 -23.017 1.00 49.06 136 ALA A C 1
ATOM 1129 O O . ALA A 1 136 ? 0.049 -44.433 -22.625 1.00 49.06 136 ALA A O 1
ATOM 1130 N N . ALA A 1 137 ? -0.380 -46.633 -22.678 1.00 44.03 137 ALA A N 1
ATOM 1131 C CA . ALA A 1 137 ? -1.555 -46.577 -21.809 1.00 44.03 137 ALA A CA 1
ATOM 1132 C C . ALA A 1 137 ? -1.215 -46.246 -20.338 1.00 44.03 137 ALA A C 1
ATOM 1134 O O . ALA A 1 137 ? -1.994 -45.574 -19.664 1.00 44.03 137 ALA A O 1
ATOM 1135 N N . GLU A 1 138 ? -0.035 -46.630 -19.838 1.00 47.50 138 GLU A N 1
ATOM 1136 C CA . GLU A 1 138 ? 0.397 -46.277 -18.474 1.00 47.50 138 GLU A CA 1
ATOM 1137 C C . GLU A 1 138 ? 1.003 -44.867 -18.375 1.00 47.50 138 GLU A C 1
ATOM 1139 O O . GLU A 1 138 ? 1.012 -44.259 -17.300 1.00 47.50 138 GLU A O 1
ATOM 1144 N N . GLY A 1 139 ? 1.474 -44.309 -19.496 1.00 43.12 139 GLY A N 1
ATOM 1145 C CA . GLY A 1 139 ? 2.082 -42.976 -19.561 1.00 43.12 139 GLY A CA 1
ATOM 1146 C C . GLY A 1 139 ? 1.099 -41.844 -19.249 1.00 43.12 139 GLY A C 1
ATOM 1147 O O . GLY A 1 139 ? 1.445 -40.901 -18.536 1.00 43.12 139 GLY A O 1
ATOM 1148 N N . ILE A 1 140 ? -0.157 -41.973 -19.687 1.00 45.16 140 ILE A N 1
ATOM 1149 C CA . ILE A 1 140 ? -1.215 -40.985 -19.411 1.00 45.16 140 ILE A CA 1
ATOM 1150 C C . ILE A 1 140 ? -1.530 -40.939 -17.907 1.00 45.16 140 ILE A C 1
ATOM 1152 O O . ILE A 1 140 ? -1.684 -39.860 -17.334 1.00 45.16 140 ILE A O 1
ATOM 1156 N N . ASN A 1 141 ? -1.492 -42.088 -17.227 1.00 43.50 141 ASN A N 1
ATOM 1157 C CA . ASN A 1 141 ? -1.698 -42.171 -15.779 1.00 43.50 141 ASN A CA 1
ATOM 1158 C C . ASN A 1 141 ? -0.515 -41.614 -14.959 1.00 43.50 141 ASN A C 1
ATOM 1160 O O . ASN A 1 141 ? -0.668 -41.323 -13.774 1.00 43.50 141 ASN A O 1
ATOM 1164 N N . ARG A 1 142 ? 0.667 -41.429 -15.568 1.00 41.84 142 ARG A N 1
ATOM 1165 C CA . ARG A 1 142 ? 1.812 -40.747 -14.938 1.00 41.84 142 ARG A CA 1
ATOM 1166 C C . ARG A 1 142 ? 1.887 -39.254 -15.239 1.00 41.84 142 ARG A C 1
ATOM 1168 O O . ARG A 1 142 ? 2.539 -38.546 -14.477 1.00 41.84 142 ARG A O 1
ATOM 1175 N N . LEU A 1 143 ? 1.207 -38.743 -16.265 1.00 41.78 143 LEU A N 1
ATOM 1176 C CA . LEU A 1 143 ? 1.134 -37.296 -16.493 1.00 41.78 143 LEU A CA 1
ATOM 1177 C C . LEU A 1 143 ? 0.365 -36.583 -15.370 1.00 41.78 143 LEU A C 1
ATOM 1179 O O . LEU A 1 143 ? 0.763 -35.487 -14.985 1.00 41.78 143 LEU A O 1
ATOM 1183 N N . SER A 1 144 ? -0.599 -37.234 -14.711 1.00 45.66 144 SER A N 1
ATOM 1184 C CA . SER A 1 144 ? -1.168 -36.730 -13.445 1.00 45.66 144 SER A CA 1
ATOM 1185 C C . SER A 1 144 ? -0.146 -36.714 -12.288 1.00 45.66 144 SER A C 1
ATOM 1187 O O . SER A 1 144 ? -0.193 -35.845 -11.418 1.00 45.66 144 SER A O 1
ATOM 1189 N N . LYS A 1 145 ? 0.847 -37.615 -12.316 1.00 42.81 145 LYS A N 1
ATOM 1190 C CA . LYS A 1 145 ? 2.003 -37.670 -11.400 1.00 42.81 145 LYS A CA 1
ATOM 1191 C C . LYS A 1 145 ? 3.192 -36.804 -11.830 1.00 42.81 145 LYS A C 1
ATOM 1193 O O . LYS A 1 145 ? 4.174 -36.742 -11.097 1.00 42.81 145 LYS A O 1
ATOM 1198 N N . SER A 1 146 ? 3.142 -36.089 -12.953 1.00 40.06 146 SER A N 1
ATOM 1199 C CA . SER A 1 146 ? 4.246 -35.212 -13.388 1.00 40.06 146 SER A CA 1
ATOM 1200 C C . SER A 1 146 ? 4.443 -33.991 -12.472 1.00 40.06 146 SER A C 1
ATOM 1202 O O . SER A 1 146 ? 5.561 -33.499 -12.336 1.00 40.06 146 SER A O 1
ATOM 1204 N N . ARG A 1 147 ? 3.422 -33.619 -11.680 1.00 41.06 147 ARG A N 1
ATOM 1205 C CA . ARG A 1 147 ? 3.564 -32.722 -10.511 1.00 41.06 147 ARG A CA 1
ATOM 1206 C C . ARG A 1 147 ? 4.469 -33.295 -9.404 1.00 41.06 147 ARG A C 1
ATOM 1208 O O . ARG A 1 147 ? 4.883 -32.570 -8.510 1.00 41.06 147 ARG A O 1
ATOM 1215 N N . SER A 1 148 ? 4.758 -34.597 -9.431 1.00 45.88 148 SER A N 1
ATOM 1216 C CA . SER A 1 148 ? 5.563 -35.316 -8.431 1.00 45.88 148 SER A CA 1
ATOM 1217 C C . SER A 1 148 ? 7.030 -35.513 -8.831 1.00 45.88 148 SER A C 1
ATOM 1219 O O . SER A 1 148 ? 7.824 -35.929 -7.996 1.00 45.88 148 SER A O 1
ATOM 1221 N N . ILE A 1 149 ? 7.433 -35.215 -10.070 1.00 40.97 149 ILE A N 1
ATOM 1222 C CA . ILE A 1 149 ? 8.828 -35.428 -10.505 1.00 40.97 149 ILE A CA 1
ATOM 1223 C C . ILE A 1 149 ? 9.736 -34.260 -10.076 1.00 40.97 149 ILE A C 1
ATOM 1225 O O . ILE A 1 149 ? 10.885 -34.484 -9.709 1.00 40.97 149 ILE A O 1
ATOM 1229 N N . LEU A 1 150 ? 9.195 -33.042 -9.947 1.00 39.03 150 LEU A N 1
ATOM 1230 C CA . LEU A 1 150 ? 9.866 -31.928 -9.251 1.00 39.03 150 LEU A CA 1
ATOM 1231 C C . LEU A 1 150 ? 9.989 -32.142 -7.724 1.00 39.03 150 LEU A C 1
ATOM 1233 O O . LEU A 1 150 ? 10.712 -31.406 -7.063 1.00 39.03 150 LEU A O 1
ATOM 1237 N N . LYS A 1 151 ? 9.325 -33.165 -7.161 1.00 45.28 151 LYS A N 1
ATOM 1238 C CA . LYS A 1 151 ? 9.304 -33.494 -5.719 1.00 45.28 151 LYS A CA 1
ATOM 1239 C C . LYS A 1 151 ? 10.441 -34.417 -5.255 1.00 45.28 151 LYS A C 1
ATOM 1241 O O . LYS A 1 151 ? 10.563 -34.657 -4.061 1.00 45.28 151 LYS A O 1
ATOM 1246 N N . LEU A 1 152 ? 11.264 -34.957 -6.159 1.00 40.94 152 LEU A N 1
ATOM 1247 C CA . LEU A 1 152 ? 12.268 -35.984 -5.818 1.00 40.94 152 LEU A CA 1
ATOM 1248 C C . LEU A 1 152 ? 13.649 -35.437 -5.417 1.00 40.94 152 LEU A C 1
ATOM 1250 O O . LEU A 1 152 ? 14.588 -36.207 -5.234 1.00 40.94 152 LEU A O 1
ATOM 1254 N N . ARG A 1 153 ? 13.785 -34.119 -5.243 1.00 44.03 153 ARG A N 1
ATOM 1255 C CA . ARG A 1 153 ? 15.007 -33.498 -4.704 1.00 44.03 153 ARG A CA 1
ATOM 1256 C C . ARG A 1 153 ? 14.693 -32.349 -3.742 1.00 44.03 153 ARG A C 1
ATOM 1258 O O . ARG A 1 153 ? 15.347 -31.315 -3.763 1.00 44.03 153 ARG A O 1
ATOM 1265 N N . SER A 1 154 ? 13.653 -32.511 -2.937 1.00 48.50 154 SER A N 1
ATOM 1266 C CA . SER A 1 154 ? 13.331 -31.606 -1.834 1.00 48.50 154 SER A CA 1
ATOM 1267 C C . SER A 1 154 ? 13.448 -32.397 -0.539 1.00 48.50 154 SER A C 1
ATOM 1269 O O . SER A 1 154 ? 12.732 -33.384 -0.383 1.00 48.50 154 SER A O 1
ATOM 1271 N N . ASP A 1 155 ? 14.364 -31.994 0.345 1.00 59.81 155 ASP A N 1
ATOM 1272 C CA . ASP A 1 155 ? 14.598 -32.618 1.652 1.00 59.81 155 ASP A CA 1
ATOM 1273 C C . ASP A 1 155 ? 13.264 -32.897 2.372 1.00 59.81 155 ASP A C 1
ATOM 1275 O O . ASP A 1 155 ? 12.402 -32.019 2.412 1.00 59.81 155 ASP A O 1
ATOM 1279 N N . ASP A 1 156 ? 13.075 -34.074 2.985 1.00 71.81 156 ASP A N 1
ATOM 1280 C CA . ASP A 1 156 ? 11.824 -34.438 3.690 1.00 71.81 156 ASP A CA 1
ATOM 1281 C C . ASP A 1 156 ? 11.373 -33.365 4.702 1.00 71.81 156 ASP A C 1
ATOM 1283 O O . ASP A 1 156 ? 10.180 -33.122 4.896 1.00 71.81 156 ASP A O 1
ATOM 1287 N N . LYS A 1 157 ? 12.337 -32.653 5.302 1.00 74.69 157 LYS A N 1
ATOM 1288 C CA . LYS A 1 157 ? 12.098 -31.497 6.178 1.00 74.69 157 LYS A CA 1
ATOM 1289 C C . LYS A 1 157 ? 11.445 -30.320 5.447 1.00 74.69 157 LYS A C 1
ATOM 1291 O O . LYS A 1 157 ? 10.544 -29.691 5.996 1.00 74.69 157 LYS A O 1
ATOM 1296 N N . TRP A 1 158 ? 11.871 -30.024 4.220 1.00 72.25 158 TRP A N 1
ATOM 1297 C CA . TRP A 1 158 ? 11.277 -28.975 3.391 1.00 72.25 158 TRP A CA 1
ATOM 1298 C C . TRP A 1 158 ? 9.823 -29.306 3.060 1.00 72.25 158 TRP A C 1
ATOM 1300 O O . TRP A 1 158 ? 8.956 -28.456 3.229 1.00 72.25 158 TRP A O 1
ATOM 1310 N N . LEU A 1 159 ? 9.531 -30.556 2.682 1.00 69.31 159 LEU A N 1
ATOM 1311 C CA . LEU A 1 159 ? 8.168 -30.974 2.347 1.00 69.31 159 LEU A CA 1
ATOM 1312 C C . LEU A 1 159 ? 7.234 -30.918 3.567 1.00 69.31 159 LEU A C 1
ATOM 1314 O O . LEU A 1 159 ? 6.084 -30.494 3.452 1.00 69.31 159 LEU A O 1
ATOM 1318 N N . GLN A 1 160 ? 7.724 -31.306 4.748 1.00 79.50 160 GLN A N 1
ATOM 1319 C CA . GLN A 1 160 ? 6.976 -31.173 6.000 1.00 79.50 160 GLN A CA 1
ATOM 1320 C C . GLN A 1 160 ? 6.706 -29.708 6.364 1.00 79.50 160 GLN A C 1
ATOM 1322 O O . GLN A 1 160 ? 5.589 -29.388 6.774 1.00 79.50 160 GLN A O 1
ATOM 1327 N N . ASN A 1 161 ? 7.696 -28.825 6.198 1.00 76.69 161 ASN A N 1
ATOM 1328 C CA . ASN A 1 161 ? 7.541 -27.393 6.451 1.00 76.69 161 ASN A CA 1
ATOM 1329 C C . ASN A 1 161 ? 6.578 -26.742 5.455 1.00 76.69 161 ASN A C 1
ATOM 1331 O O . ASN A 1 161 ? 5.683 -26.020 5.877 1.00 76.69 161 ASN A O 1
ATOM 1335 N N . TYR A 1 162 ? 6.698 -27.056 4.164 1.00 71.31 162 TYR A N 1
ATOM 1336 C CA . TYR A 1 162 ? 5.787 -26.579 3.126 1.00 71.31 162 TYR A CA 1
ATOM 1337 C C . TYR A 1 162 ? 4.344 -27.007 3.416 1.00 71.31 162 TYR A C 1
ATOM 1339 O O . TYR A 1 162 ? 3.458 -26.168 3.518 1.00 71.31 162 TYR A O 1
ATOM 1347 N N . ASN A 1 163 ? 4.105 -28.300 3.663 1.00 81.31 163 ASN A N 1
ATOM 1348 C CA . ASN A 1 163 ? 2.763 -28.795 3.987 1.00 81.31 163 ASN A CA 1
ATOM 1349 C C . ASN A 1 163 ? 2.197 -28.171 5.273 1.00 81.31 163 ASN A C 1
ATOM 1351 O O . ASN A 1 163 ? 0.984 -28.032 5.398 1.00 81.31 163 ASN A O 1
ATOM 1355 N N . ARG A 1 164 ? 3.053 -27.839 6.248 1.00 81.06 164 ARG A N 1
ATOM 1356 C CA . ARG A 1 164 ? 2.641 -27.140 7.470 1.00 81.06 164 ARG A CA 1
ATOM 1357 C C . ARG A 1 164 ? 2.200 -25.709 7.162 1.00 81.06 164 ARG A C 1
ATOM 1359 O O . ARG A 1 164 ? 1.085 -25.363 7.522 1.00 81.06 164 ARG A O 1
ATOM 1366 N N . GLN A 1 165 ? 3.024 -24.948 6.444 1.00 74.31 165 GLN A N 1
ATOM 1367 C CA . GLN A 1 165 ? 2.716 -23.574 6.035 1.00 74.31 165 GLN A CA 1
ATOM 1368 C C . GLN A 1 165 ? 1.448 -23.503 5.177 1.00 74.31 165 GLN A C 1
ATOM 1370 O O . GLN A 1 165 ? 0.620 -22.622 5.367 1.00 74.31 165 GLN A O 1
ATOM 1375 N N . GLU A 1 166 ? 1.257 -24.456 4.264 1.00 75.56 166 GLU A N 1
ATOM 1376 C CA . GLU A 1 166 ? 0.047 -24.537 3.442 1.00 75.56 166 GLU A CA 1
ATOM 1377 C C . GLU A 1 166 ? -1.208 -24.794 4.286 1.00 75.56 166 GLU A C 1
ATOM 1379 O O . GLU A 1 166 ? -2.232 -24.154 4.054 1.00 75.56 166 GLU A O 1
ATOM 1384 N N . ARG A 1 167 ? -1.138 -25.686 5.288 1.00 82.88 167 ARG A N 1
ATOM 1385 C CA . ARG A 1 167 ? -2.252 -25.899 6.228 1.00 82.88 167 ARG A CA 1
ATOM 1386 C C . ARG A 1 167 ? -2.556 -24.638 7.028 1.00 82.88 167 ARG A C 1
ATOM 1388 O O . ARG A 1 167 ? -3.704 -24.220 7.047 1.00 82.88 167 ARG A O 1
ATOM 1395 N N . GLU A 1 168 ? -1.536 -24.009 7.609 1.00 83.31 168 GLU A N 1
ATOM 1396 C CA . GLU A 1 168 ? -1.680 -22.760 8.371 1.00 83.31 168 GLU A CA 1
ATOM 1397 C C . GLU A 1 168 ? -2.298 -21.646 7.507 1.00 83.31 168 GLU A C 1
ATOM 1399 O O . GLU A 1 168 ? -3.200 -20.938 7.955 1.00 83.31 168 GLU A O 1
ATOM 1404 N N . ARG A 1 169 ? -1.881 -21.528 6.236 1.00 80.44 169 ARG A N 1
ATOM 1405 C CA . ARG A 1 169 ? -2.453 -20.565 5.283 1.00 80.44 169 ARG A CA 1
ATOM 1406 C C . ARG A 1 169 ? -3.925 -20.854 4.990 1.00 80.44 169 ARG A C 1
ATOM 1408 O O . ARG A 1 169 ? -4.723 -19.921 4.980 1.00 80.44 169 ARG A O 1
ATOM 1415 N N . LEU A 1 170 ? -4.285 -22.115 4.740 1.00 84.88 170 LEU A N 1
ATOM 1416 C CA . LEU A 1 170 ? -5.669 -22.515 4.458 1.00 84.88 170 LEU A CA 1
ATOM 1417 C C . LEU A 1 170 ? -6.580 -22.310 5.675 1.00 84.88 170 LEU A C 1
ATOM 1419 O O . LEU A 1 170 ? -7.664 -21.751 5.527 1.00 84.88 170 LEU A O 1
ATOM 1423 N N . GLU A 1 171 ? -6.124 -22.692 6.869 1.00 91.25 171 GLU A N 1
ATOM 1424 C CA . GLU A 1 171 ? -6.845 -22.477 8.130 1.00 91.25 171 GLU A CA 1
ATOM 1425 C C . GLU A 1 171 ? -7.076 -20.982 8.390 1.00 91.25 171 GLU A C 1
ATOM 1427 O O . GLU A 1 171 ? -8.184 -20.571 8.744 1.00 91.25 171 GLU A O 1
ATOM 1432 N N . LEU A 1 172 ? -6.059 -20.145 8.157 1.00 88.19 172 LEU A N 1
ATOM 1433 C CA . LEU A 1 172 ? -6.186 -18.694 8.272 1.00 88.19 172 LEU A CA 1
ATOM 1434 C C . LEU A 1 172 ? -7.165 -18.128 7.235 1.00 88.19 172 LEU A C 1
ATOM 1436 O O . LEU A 1 172 ? -8.024 -17.316 7.578 1.00 88.19 172 LEU A O 1
ATOM 1440 N N . GLN A 1 173 ? -7.079 -18.576 5.982 1.00 88.62 173 GLN A N 1
ATOM 1441 C CA . GLN A 1 173 ? -7.972 -18.143 4.907 1.00 88.62 173 GLN A CA 1
ATOM 1442 C C . GLN A 1 173 ? -9.438 -18.501 5.201 1.00 88.62 173 GLN A C 1
ATOM 1444 O O . GLN A 1 173 ? -10.327 -17.681 4.968 1.00 88.62 173 GLN A O 1
ATOM 1449 N N . GLU A 1 174 ? -9.689 -19.693 5.746 1.00 92.12 174 GLU A N 1
ATOM 1450 C CA . GLU A 1 174 ? -11.014 -20.150 6.172 1.00 92.12 174 GLU A CA 1
ATOM 1451 C C . GLU A 1 174 ? -11.525 -19.359 7.384 1.00 92.12 174 GLU A C 1
ATOM 1453 O O . GLU A 1 174 ? -12.678 -18.924 7.400 1.00 92.12 174 GLU A O 1
ATOM 1458 N N . LYS A 1 175 ? -10.669 -19.123 8.389 1.00 93.69 175 LYS A N 1
ATOM 1459 C CA . LYS A 1 175 ? -10.990 -18.295 9.563 1.00 93.69 175 LYS A CA 1
ATOM 1460 C C . LYS A 1 175 ? -11.435 -16.896 9.141 1.00 93.69 175 LYS A C 1
ATOM 1462 O O . LYS A 1 175 ? -12.451 -16.403 9.618 1.00 93.69 175 LYS A O 1
ATOM 1467 N N . LEU A 1 176 ? -10.681 -16.258 8.251 1.00 93.69 176 LEU A N 1
ATOM 1468 C CA . LEU A 1 176 ? -10.999 -14.924 7.749 1.00 93.69 176 LEU A CA 1
ATOM 1469 C C . LEU A 1 176 ? -12.226 -14.924 6.828 1.00 93.69 176 LEU A C 1
ATOM 1471 O O . LEU A 1 176 ? -13.008 -13.979 6.860 1.00 93.69 176 LEU A O 1
ATOM 1475 N N . GLY A 1 177 ? -12.433 -15.992 6.049 1.00 93.38 177 GLY A N 1
ATOM 1476 C CA . GLY A 1 177 ? -13.641 -16.179 5.242 1.00 93.38 177 GLY A CA 1
ATOM 1477 C C . GLY A 1 177 ? -14.912 -16.175 6.094 1.00 93.38 177 GLY A C 1
ATOM 1478 O O . GLY A 1 177 ? -15.833 -15.422 5.796 1.00 93.38 177 GLY A O 1
ATOM 1479 N N . ARG A 1 178 ? -14.896 -16.905 7.218 1.00 94.19 178 ARG A N 1
ATOM 1480 C CA . ARG A 1 178 ? -15.995 -16.932 8.202 1.00 94.19 178 ARG A CA 1
ATOM 1481 C C . ARG A 1 178 ? -16.259 -15.591 8.895 1.00 94.19 178 ARG A C 1
ATOM 1483 O O . ARG A 1 178 ? -17.351 -15.355 9.399 1.00 94.19 178 ARG A O 1
ATOM 1490 N N . ARG A 1 179 ? -15.256 -14.708 8.967 1.00 95.31 179 ARG A N 1
ATOM 1491 C CA . ARG A 1 179 ? -15.454 -13.329 9.445 1.00 95.31 179 ARG A CA 1
ATOM 1492 C C . ARG A 1 179 ? -16.153 -12.481 8.386 1.00 95.31 179 ARG A C 1
ATOM 1494 O O . ARG A 1 179 ? -17.019 -11.689 8.730 1.00 95.31 179 ARG A O 1
ATOM 1501 N N . LEU A 1 180 ? -15.775 -12.639 7.115 1.00 93.38 180 LEU A N 1
ATOM 1502 C CA . LEU A 1 180 ? -16.331 -11.858 6.007 1.00 93.38 180 LEU A CA 1
ATOM 1503 C C . LEU A 1 180 ? -17.787 -12.227 5.697 1.00 93.38 180 LEU A C 1
ATOM 1505 O O . LEU A 1 180 ? -18.584 -11.339 5.412 1.00 93.38 180 LEU A O 1
ATOM 1509 N N . ASP A 1 181 ? -18.134 -13.515 5.743 1.00 93.19 181 ASP A N 1
ATOM 1510 C CA . ASP A 1 181 ? -19.498 -13.991 5.465 1.00 93.19 181 ASP A CA 1
ATOM 1511 C C . ASP A 1 181 ? -20.487 -13.762 6.627 1.00 93.19 181 ASP A C 1
ATOM 1513 O O . ASP A 1 181 ? -21.685 -14.003 6.476 1.00 93.19 181 ASP A O 1
ATOM 1517 N N . GLY A 1 182 ? -19.997 -13.260 7.767 1.00 91.19 182 GLY A N 1
ATOM 1518 C CA . GLY A 1 182 ? -20.794 -12.976 8.957 1.00 91.19 182 GLY A CA 1
ATOM 1519 C C . GLY A 1 182 ? -21.110 -14.198 9.823 1.00 91.19 182 GLY A C 1
ATOM 1520 O O . GLY A 1 182 ? -21.869 -14.063 10.778 1.00 91.19 182 GLY A O 1
ATOM 1521 N N . SER A 1 183 ? -20.528 -15.371 9.542 1.00 93.81 183 SER A N 1
ATOM 1522 C CA . SER A 1 183 ? -20.655 -16.561 10.401 1.00 93.81 183 SER A CA 1
ATOM 1523 C C . SER A 1 183 ? -20.059 -16.347 11.793 1.00 93.81 183 SER A C 1
ATOM 1525 O O . SER A 1 183 ? -20.439 -17.035 12.737 1.00 93.81 183 SER A O 1
ATOM 1527 N N . VAL A 1 184 ? -19.102 -15.423 11.911 1.00 93.69 184 VAL A N 1
ATOM 1528 C CA . VAL A 1 184 ? -18.501 -14.973 13.170 1.00 93.69 184 VAL A CA 1
ATOM 1529 C C . VAL A 1 184 ? -18.818 -13.493 13.349 1.00 93.69 184 VAL A C 1
ATOM 1531 O O . VAL A 1 184 ? -18.457 -12.674 12.499 1.00 93.69 184 VAL A O 1
ATOM 1534 N N . GLU A 1 185 ? -19.457 -13.135 14.462 1.00 93.56 185 GLU A N 1
ATOM 1535 C CA . GLU A 1 185 ? -19.787 -11.739 14.744 1.00 93.56 185 GLU A CA 1
ATOM 1536 C C . GLU A 1 185 ? -18.526 -10.877 14.900 1.00 93.56 185 GLU A C 1
ATOM 1538 O O . GLU A 1 185 ? -17.493 -11.311 15.413 1.00 93.56 185 GLU A O 1
ATOM 1543 N N . VAL A 1 186 ? -18.610 -9.608 14.488 1.00 94.62 186 VAL A N 1
ATOM 1544 C CA . VAL A 1 186 ? -17.479 -8.665 14.563 1.00 94.62 186 VAL A CA 1
ATOM 1545 C C . VAL A 1 186 ? -16.983 -8.476 15.997 1.00 94.62 186 VAL A C 1
ATOM 1547 O O . VAL A 1 186 ? -15.782 -8.344 16.223 1.00 94.62 186 VAL A O 1
ATOM 1550 N N . SER A 1 187 ? -17.889 -8.519 16.970 1.00 94.00 187 SER A N 1
ATOM 1551 C CA . SER A 1 187 ? -17.600 -8.459 18.407 1.00 94.00 187 SER A CA 1
ATOM 1552 C C . SER A 1 187 ? -16.660 -9.572 18.893 1.00 94.00 187 SER A C 1
ATOM 1554 O O . SER A 1 187 ? -15.929 -9.357 19.857 1.00 94.00 187 SER A O 1
ATOM 1556 N N . GLU A 1 188 ? -16.637 -10.733 18.229 1.00 94.56 188 GLU A N 1
ATOM 1557 C CA . GLU A 1 188 ? -15.820 -11.884 18.637 1.00 94.56 188 GLU A CA 1
ATOM 1558 C C . GLU A 1 188 ? -14.344 -11.758 18.239 1.00 94.56 188 GLU A C 1
ATOM 1560 O O . GLU A 1 188 ? -13.486 -12.412 18.832 1.00 94.56 188 GLU A O 1
ATOM 1565 N N . TRP A 1 189 ? -14.021 -10.931 17.239 1.00 94.94 189 TRP A N 1
ATOM 1566 C CA . TRP A 1 189 ? -12.646 -10.773 16.743 1.00 94.94 189 TRP A CA 1
ATOM 1567 C C . TRP A 1 189 ? -12.134 -9.330 16.714 1.00 94.94 189 TRP A C 1
ATOM 1569 O O . TRP A 1 189 ? -10.938 -9.101 16.522 1.00 94.94 189 TRP A O 1
ATOM 1579 N N . CYS A 1 190 ? -13.010 -8.343 16.887 1.00 96.81 190 CYS A N 1
ATOM 1580 C CA . CYS A 1 190 ? -12.639 -6.939 16.961 1.00 96.81 190 CYS A CA 1
ATOM 1581 C C . CYS A 1 190 ? -12.323 -6.530 18.403 1.00 96.81 190 CYS A C 1
ATOM 1583 O O . CYS A 1 190 ? -13.206 -6.424 19.249 1.00 96.81 190 CYS A O 1
ATOM 1585 N N . ASN A 1 191 ? -11.065 -6.175 18.650 1.00 95.06 191 ASN A N 1
ATOM 1586 C CA . ASN A 1 191 ? -10.609 -5.675 19.951 1.00 95.06 191 ASN A CA 1
ATOM 1587 C C . ASN A 1 191 ? -10.487 -4.141 19.993 1.00 95.06 191 ASN A C 1
ATOM 1589 O O . ASN A 1 191 ? -10.344 -3.567 21.069 1.00 95.06 191 ASN A O 1
ATOM 1593 N N . CYS A 1 192 ? -10.555 -3.465 18.840 1.00 95.50 192 CYS A N 1
ATOM 1594 C CA . CYS A 1 192 ? -10.399 -2.009 18.753 1.00 95.50 192 CYS A CA 1
ATOM 1595 C C . CYS A 1 192 ? -11.716 -1.221 18.805 1.00 95.50 192 CYS A C 1
ATOM 1597 O O . CYS A 1 192 ? -11.690 -0.006 18.990 1.00 95.50 192 CYS A O 1
ATOM 1599 N N . GLY A 1 193 ? -12.856 -1.891 18.608 1.00 93.94 193 GLY A N 1
ATOM 1600 C CA . GLY A 1 193 ? -14.196 -1.291 18.595 1.00 93.94 193 GLY A CA 1
ATOM 1601 C C . GLY A 1 193 ? -14.611 -0.594 17.291 1.00 93.94 193 GLY A C 1
ATOM 1602 O O . GLY A 1 193 ? -15.752 -0.163 17.198 1.00 93.94 193 GLY A O 1
ATOM 1603 N N . ASN A 1 194 ? -13.729 -0.510 16.285 1.00 95.88 194 ASN A N 1
ATOM 1604 C CA . ASN A 1 194 ? -13.972 0.232 15.033 1.00 95.88 194 ASN A CA 1
ATOM 1605 C C . ASN A 1 194 ? -13.952 -0.640 13.762 1.00 95.88 194 ASN A C 1
ATOM 1607 O O . ASN A 1 194 ? -13.967 -0.102 12.655 1.00 95.88 194 ASN A O 1
ATOM 1611 N N . CYS A 1 195 ? -13.827 -1.964 13.881 1.00 97.12 195 CYS A N 1
ATOM 1612 C CA . CYS A 1 195 ? -13.913 -2.849 12.715 1.00 97.12 195 CYS A CA 1
ATOM 1613 C C . CYS A 1 195 ? -15.375 -3.060 12.304 1.00 97.12 195 CYS A C 1
ATOM 1615 O O . CYS A 1 195 ? -16.260 -3.084 13.153 1.00 97.12 195 CYS A O 1
ATOM 1617 N N . ASP A 1 196 ? -15.596 -3.253 11.008 1.00 95.31 196 ASP A N 1
ATOM 1618 C CA . ASP A 1 196 ? -16.878 -3.598 10.390 1.00 95.31 196 ASP A CA 1
ATOM 1619 C C . ASP A 1 196 ? -16.568 -4.412 9.114 1.00 95.31 196 ASP A C 1
ATOM 1621 O O . ASP A 1 196 ? -15.449 -4.345 8.597 1.00 95.31 196 ASP A O 1
ATOM 1625 N N . ILE A 1 197 ? -17.528 -5.200 8.632 1.00 94.81 197 ILE A N 1
ATOM 1626 C CA . ILE A 1 197 ? -17.438 -6.020 7.416 1.00 94.81 197 ILE A CA 1
ATOM 1627 C C . ILE A 1 197 ? -18.203 -5.425 6.224 1.00 94.81 197 ILE A C 1
ATOM 1629 O O . ILE A 1 197 ? -17.952 -5.818 5.090 1.00 94.81 197 ILE A O 1
ATOM 1633 N N . THR A 1 198 ? -19.093 -4.453 6.448 1.00 92.44 198 THR A N 1
ATOM 1634 C CA . THR A 1 198 ? -20.030 -3.910 5.441 1.00 92.44 198 THR A CA 1
ATOM 1635 C C . THR A 1 198 ? -19.366 -3.368 4.179 1.00 92.44 198 THR A C 1
ATOM 1637 O O . THR A 1 198 ? -19.932 -3.480 3.094 1.00 92.44 198 THR A O 1
ATOM 1640 N N . LEU A 1 199 ? -18.172 -2.780 4.302 1.00 92.94 199 LEU A N 1
ATOM 1641 C CA . LEU A 1 199 ? -17.415 -2.249 3.165 1.00 92.94 199 LEU A CA 1
ATOM 1642 C C . LEU A 1 199 ? -16.195 -3.101 2.819 1.00 92.94 199 LEU A C 1
ATOM 1644 O O . LEU A 1 199 ? -15.346 -2.619 2.073 1.00 92.94 199 LEU A O 1
ATOM 1648 N N . LEU A 1 200 ? -16.063 -4.315 3.362 1.00 92.25 200 LEU A N 1
ATOM 1649 C CA . LEU A 1 200 ? -14.974 -5.241 3.045 1.00 92.25 200 LEU A CA 1
ATOM 1650 C C . LEU A 1 200 ? -15.320 -6.101 1.827 1.00 92.25 200 LEU A C 1
ATOM 1652 O O . LEU A 1 200 ? -16.483 -6.361 1.537 1.00 92.25 200 LEU A O 1
ATOM 1656 N N . THR A 1 201 ? -14.299 -6.529 1.090 1.00 88.81 201 THR A N 1
ATOM 1657 C CA . THR A 1 201 ? -14.474 -7.257 -0.182 1.00 88.81 201 THR A CA 1
ATOM 1658 C C . THR A 1 201 ? -13.762 -8.592 -0.242 1.00 88.81 201 THR A C 1
ATOM 1660 O O . THR A 1 201 ? -14.131 -9.442 -1.049 1.00 88.81 201 THR A O 1
ATOM 1663 N N . ASN A 1 202 ? -12.753 -8.806 0.598 1.00 89.00 202 ASN A N 1
ATOM 1664 C CA . ASN A 1 202 ? -12.072 -10.086 0.671 1.00 89.00 202 ASN A CA 1
ATOM 1665 C C . ASN A 1 202 ? -11.706 -10.444 2.110 1.00 89.00 202 ASN A C 1
ATOM 1667 O O . ASN A 1 202 ? -11.703 -9.608 3.011 1.00 89.00 202 ASN A O 1
ATOM 1671 N N . ASN A 1 203 ? -11.381 -11.718 2.302 1.00 90.81 203 ASN A N 1
ATOM 1672 C CA . ASN A 1 203 ? -11.034 -12.274 3.603 1.00 90.81 203 ASN A CA 1
ATOM 1673 C C . ASN A 1 203 ? -9.750 -11.659 4.184 1.00 90.81 203 ASN A C 1
ATOM 1675 O O . ASN A 1 203 ? -9.639 -11.470 5.391 1.00 90.81 203 ASN A O 1
ATOM 1679 N N . SER A 1 204 ? -8.804 -11.265 3.335 1.00 90.94 204 SER A N 1
ATOM 1680 C CA . SER A 1 204 ? -7.553 -10.629 3.745 1.00 90.94 204 SER A CA 1
ATOM 1681 C C . SER A 1 204 ? -7.765 -9.234 4.344 1.00 90.94 204 SER A C 1
ATOM 1683 O O . SER A 1 204 ? -6.830 -8.683 4.906 1.00 90.94 204 SER A O 1
ATOM 1685 N N . GLU A 1 205 ? -8.971 -8.665 4.281 1.00 93.81 205 GLU A N 1
ATOM 1686 C CA . GLU A 1 205 ? -9.328 -7.395 4.923 1.00 93.81 205 GLU A CA 1
ATOM 1687 C C . GLU A 1 205 ? -9.920 -7.579 6.335 1.00 93.81 205 GLU A C 1
ATOM 1689 O O . GLU A 1 205 ? -10.116 -6.599 7.052 1.00 93.81 205 GLU A O 1
ATOM 1694 N N . CYS A 1 206 ? -10.175 -8.818 6.771 1.00 95.12 206 CYS A N 1
ATOM 1695 C CA . CYS A 1 206 ? -10.850 -9.143 8.035 1.00 95.12 206 CYS A CA 1
ATOM 1696 C C . CYS A 1 206 ? -9.893 -9.301 9.232 1.00 95.12 206 CYS A C 1
ATOM 1698 O O . CYS A 1 206 ? -10.071 -10.193 10.070 1.00 95.12 206 CYS A O 1
ATOM 1700 N N . TYR A 1 207 ? -8.876 -8.439 9.313 1.00 95.69 207 TYR A N 1
ATOM 1701 C CA . TYR A 1 207 ? -7.962 -8.355 10.455 1.00 95.69 207 TYR A CA 1
ATOM 1702 C C . TYR A 1 207 ? -8.332 -7.196 11.376 1.00 95.69 207 TYR A C 1
ATOM 1704 O O . TYR A 1 207 ? -8.608 -6.087 10.918 1.00 95.69 207 TYR A O 1
ATOM 1712 N N . CYS A 1 208 ? -8.277 -7.415 12.686 1.00 97.12 208 CYS A N 1
ATOM 1713 C CA . CYS A 1 208 ? -8.294 -6.320 13.650 1.00 97.12 208 CYS A CA 1
ATOM 1714 C C . CYS A 1 208 ? -6.907 -5.663 13.708 1.00 97.12 208 CYS A C 1
ATOM 1716 O O . CYS A 1 208 ? -5.888 -6.335 13.569 1.00 97.12 208 CYS A O 1
ATOM 1718 N N . CYS A 1 209 ? -6.830 -4.359 13.985 1.00 96.69 209 CYS A N 1
ATOM 1719 C CA . CYS A 1 209 ? -5.535 -3.692 14.156 1.00 96.69 209 CYS A CA 1
ATOM 1720 C C . CYS A 1 209 ? -4.721 -4.222 15.352 1.00 96.69 209 CYS A C 1
ATOM 1722 O O . CYS A 1 209 ? -3.519 -4.027 15.372 1.00 96.69 209 CYS A O 1
ATOM 1724 N N . PHE A 1 210 ? -5.339 -4.917 16.316 1.00 94.12 210 PHE A N 1
ATOM 1725 C CA . PHE A 1 210 ? -4.616 -5.610 17.398 1.00 94.12 210 PHE A CA 1
ATOM 1726 C C . PHE A 1 210 ? -3.980 -6.929 16.960 1.00 94.12 210 PHE A C 1
ATOM 1728 O O . PHE A 1 210 ? -3.105 -7.436 17.645 1.00 94.12 210 PHE A O 1
ATOM 1735 N N . GLU A 1 211 ? -4.426 -7.509 15.846 1.00 94.12 211 GLU A N 1
ATOM 1736 C CA . GLU A 1 211 ? -3.830 -8.736 15.307 1.00 94.12 211 GLU A CA 1
ATOM 1737 C C . GLU A 1 211 ? -2.582 -8.431 14.462 1.00 94.12 211 GLU A C 1
ATOM 1739 O O . GLU A 1 211 ? -1.928 -9.350 13.978 1.00 94.12 211 GLU A O 1
ATOM 1744 N N . GLN A 1 212 ? -2.265 -7.149 14.253 1.00 92.25 212 GLN A N 1
ATOM 1745 C CA . GLN A 1 212 ? -1.158 -6.702 13.417 1.00 92.25 212 GLN A CA 1
ATOM 1746 C C . GLN A 1 212 ? -0.082 -6.019 14.263 1.00 92.25 212 GLN A C 1
ATOM 1748 O O . GLN A 1 212 ? -0.277 -4.888 14.709 1.00 92.25 212 GLN A O 1
ATOM 1753 N N . GLU A 1 213 ? 1.075 -6.671 14.405 1.00 88.56 213 GLU A N 1
ATOM 1754 C CA . GLU A 1 213 ? 2.208 -6.187 15.216 1.00 88.56 213 GLU A CA 1
ATOM 1755 C C . GLU A 1 213 ? 2.594 -4.739 14.880 1.00 88.56 213 GLU A C 1
ATOM 1757 O O . GLU A 1 213 ? 2.742 -3.906 15.770 1.00 88.56 213 GLU A O 1
ATOM 1762 N N . GLY A 1 214 ? 2.641 -4.375 13.593 1.00 91.00 214 GLY A N 1
ATOM 1763 C CA . GLY A 1 214 ? 3.024 -3.013 13.211 1.00 91.00 214 GLY A CA 1
ATOM 1764 C C . GLY A 1 214 ? 2.032 -1.931 13.649 1.00 91.00 214 GLY A C 1
ATOM 1765 O O . GLY A 1 214 ? 2.446 -0.801 13.896 1.00 91.00 214 GLY A O 1
ATOM 1766 N N . CYS A 1 215 ? 0.738 -2.244 13.787 1.00 94.12 215 CYS A N 1
ATOM 1767 C CA . CYS A 1 215 ? -0.237 -1.281 14.307 1.00 94.12 215 CYS A CA 1
ATOM 1768 C C . CYS A 1 215 ? 0.000 -1.004 15.797 1.00 94.12 215 CYS A C 1
ATOM 1770 O O . CYS A 1 215 ? -0.091 0.147 16.219 1.00 94.12 215 CYS A O 1
ATOM 1772 N N . GLU A 1 216 ? 0.324 -2.036 16.579 1.00 91.62 216 GLU A N 1
ATOM 1773 C CA . GLU A 1 216 ? 0.687 -1.890 17.990 1.00 91.62 216 GLU A CA 1
ATOM 1774 C C . GLU A 1 216 ? 1.987 -1.088 18.143 1.00 91.62 216 GLU A C 1
ATOM 1776 O O . GLU A 1 216 ? 2.028 -0.109 18.889 1.00 91.62 216 GLU A O 1
ATOM 1781 N N . GLU A 1 217 ? 3.026 -1.437 17.381 1.00 92.88 217 GLU A N 1
ATOM 1782 C CA . GLU A 1 217 ? 4.303 -0.717 17.388 1.00 92.88 217 GLU A CA 1
ATOM 1783 C C . GLU A 1 217 ? 4.136 0.764 17.031 1.00 92.88 217 GLU A C 1
ATOM 1785 O O . GLU A 1 217 ? 4.711 1.628 17.692 1.00 92.88 217 GLU A O 1
ATOM 1790 N N . ALA A 1 218 ? 3.334 1.077 16.007 1.00 93.88 218 ALA A N 1
ATOM 1791 C CA . ALA A 1 218 ? 3.094 2.451 15.578 1.00 93.88 218 ALA A CA 1
ATOM 1792 C C . ALA A 1 218 ? 2.380 3.281 16.655 1.00 93.88 218 ALA A C 1
ATOM 1794 O O . ALA A 1 218 ? 2.756 4.429 16.883 1.00 93.88 218 ALA A O 1
ATOM 1795 N N . MET A 1 219 ? 1.392 2.703 17.344 1.00 93.94 219 MET A N 1
ATOM 1796 C CA . MET A 1 219 ? 0.659 3.385 18.418 1.00 93.94 219 MET A CA 1
ATOM 1797 C C . MET A 1 219 ? 1.510 3.619 19.673 1.00 93.94 219 MET A C 1
ATOM 1799 O O . MET A 1 219 ? 1.249 4.564 20.415 1.00 93.94 219 MET A O 1
ATOM 1803 N N . ASN A 1 220 ? 2.538 2.795 19.891 1.00 92.06 220 ASN A N 1
ATOM 1804 C CA . ASN A 1 220 ? 3.433 2.881 21.046 1.00 92.06 220 ASN A CA 1
ATOM 1805 C C . ASN A 1 220 ? 4.688 3.745 20.807 1.00 92.06 220 ASN A C 1
ATOM 1807 O O . ASN A 1 220 ? 5.562 3.807 21.673 1.00 92.06 220 ASN A O 1
ATOM 1811 N N . ARG A 1 221 ? 4.812 4.421 19.655 1.00 93.25 221 ARG A N 1
ATOM 1812 C CA . ARG A 1 221 ? 5.916 5.365 19.407 1.00 93.25 221 ARG A CA 1
ATOM 1813 C C . ARG A 1 221 ? 5.800 6.581 20.328 1.00 93.25 221 ARG A C 1
ATOM 1815 O O . ARG A 1 221 ? 4.715 7.126 20.509 1.00 93.25 221 ARG A O 1
ATOM 1822 N N . GLU A 1 222 ? 6.933 7.049 20.850 1.00 93.44 222 GLU A N 1
ATOM 1823 C CA . GLU A 1 222 ? 6.984 8.164 21.811 1.00 93.44 222 GLU A CA 1
ATOM 1824 C C . GLU A 1 222 ? 6.290 9.430 21.279 1.00 93.44 222 GLU A C 1
ATOM 1826 O O . GLU A 1 222 ? 5.446 10.002 21.963 1.00 93.44 222 GLU A O 1
ATOM 1831 N N . GLU A 1 223 ? 6.576 9.818 20.032 1.00 93.56 223 GLU A N 1
ATOM 1832 C CA . GLU A 1 223 ? 5.969 10.983 19.365 1.00 93.56 223 GLU A CA 1
ATOM 1833 C C . GLU A 1 223 ? 4.436 10.867 19.294 1.00 93.56 223 GLU A C 1
ATOM 1835 O O . GLU A 1 223 ? 3.713 11.816 19.585 1.00 93.56 223 GLU A O 1
ATOM 1840 N N . VAL A 1 224 ? 3.929 9.667 18.998 1.00 93.88 224 VAL A N 1
ATOM 1841 C CA . VAL A 1 224 ? 2.490 9.387 18.901 1.00 93.88 224 VAL A CA 1
ATOM 1842 C C . VAL A 1 224 ? 1.821 9.494 20.268 1.00 93.88 224 VAL A C 1
ATOM 1844 O O . VAL A 1 224 ? 0.758 10.096 20.393 1.00 93.88 224 VAL A O 1
ATOM 1847 N N . ILE A 1 225 ? 2.451 8.953 21.311 1.00 92.81 225 ILE A N 1
ATOM 1848 C CA . ILE A 1 225 ? 1.943 9.035 22.685 1.00 92.81 225 ILE A CA 1
ATOM 1849 C C . ILE A 1 225 ? 1.899 10.493 23.164 1.00 92.81 225 ILE A C 1
ATOM 1851 O O . ILE A 1 225 ? 0.962 10.877 23.869 1.00 92.81 225 ILE A O 1
ATOM 1855 N N . GLN A 1 226 ? 2.902 11.302 22.815 1.00 92.56 226 GLN A N 1
ATOM 1856 C CA . GLN A 1 226 ? 2.948 12.722 23.167 1.00 92.56 226 GLN A CA 1
ATOM 1857 C C . GLN A 1 226 ? 1.820 13.508 22.494 1.00 92.56 226 GLN A C 1
ATOM 1859 O O . GLN A 1 226 ? 1.090 14.218 23.189 1.00 92.56 226 GLN A O 1
ATOM 1864 N N . ASP A 1 227 ? 1.622 13.318 21.190 1.00 93.94 227 ASP A N 1
ATOM 1865 C CA . ASP A 1 227 ? 0.550 13.971 20.433 1.00 93.94 227 ASP A CA 1
ATOM 1866 C C . ASP A 1 227 ? -0.837 13.555 20.944 1.00 93.94 227 ASP A C 1
ATOM 1868 O O . ASP A 1 227 ? -1.687 14.406 21.205 1.00 93.94 227 ASP A O 1
ATOM 1872 N N . LEU A 1 228 ? -1.052 12.260 21.208 1.00 92.94 228 LEU A N 1
ATOM 1873 C CA . LEU A 1 228 ? -2.304 11.762 21.791 1.00 92.94 228 LEU A CA 1
ATOM 1874 C C . LEU A 1 228 ? -2.602 12.408 23.150 1.00 92.94 228 LEU A C 1
ATOM 1876 O O . LEU A 1 228 ? -3.736 12.810 23.413 1.00 92.94 228 LEU A O 1
ATOM 1880 N N . LYS A 1 229 ? -1.588 12.558 24.011 1.00 91.38 229 LYS A N 1
ATOM 1881 C CA . LYS A 1 229 ? -1.735 13.249 25.302 1.00 91.38 229 LYS A CA 1
ATOM 1882 C C . LYS A 1 229 ? -2.052 14.732 25.119 1.00 91.38 229 LYS A C 1
ATOM 1884 O O . LYS A 1 229 ? -2.883 15.253 25.861 1.00 91.38 229 LYS A O 1
ATOM 1889 N N . ALA A 1 230 ? -1.416 15.399 24.155 1.00 90.81 230 ALA A N 1
ATOM 1890 C CA . ALA A 1 230 ? -1.659 16.808 23.851 1.00 90.81 230 ALA A CA 1
ATOM 1891 C C . ALA A 1 230 ? -3.088 17.052 23.334 1.00 90.81 230 ALA A C 1
ATOM 1893 O O . ALA A 1 230 ? -3.715 18.043 23.703 1.00 90.81 230 ALA A O 1
ATOM 1894 N N . GLU A 1 231 ? -3.636 16.113 22.560 1.00 87.88 231 GLU A N 1
ATOM 1895 C CA . GLU A 1 231 ? -5.029 16.122 22.093 1.00 87.88 231 GLU A CA 1
ATOM 1896 C C . GLU A 1 231 ? -6.042 15.664 23.163 1.00 87.88 231 GLU A C 1
ATOM 1898 O O . GLU A 1 231 ? -7.249 15.634 22.919 1.00 87.88 231 GLU A O 1
AT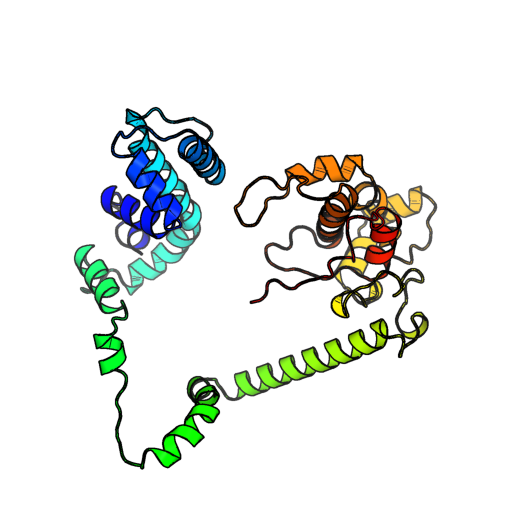OM 1903 N N . GLY A 1 232 ? -5.582 15.318 24.371 1.00 86.62 232 GLY A N 1
ATOM 1904 C CA . GLY A 1 232 ? -6.437 14.874 25.475 1.00 86.62 232 GLY A CA 1
ATOM 1905 C C . GLY A 1 232 ? -6.935 13.428 25.350 1.00 86.62 232 GLY A C 1
ATOM 1906 O O . GLY A 1 232 ? -7.832 13.018 26.091 1.00 86.62 232 GLY A O 1
ATOM 1907 N N . VAL A 1 233 ? -6.358 12.629 24.450 1.00 87.75 233 VAL A N 1
ATOM 1908 C CA . VAL A 1 233 ? -6.690 11.214 24.256 1.00 87.75 233 VAL A CA 1
ATOM 1909 C C . VAL A 1 233 ? -5.890 10.363 25.243 1.00 87.75 233 VAL A C 1
ATOM 1911 O O . VAL A 1 233 ? -4.713 10.075 25.050 1.00 87.75 233 VAL A O 1
ATOM 1914 N N . GLN A 1 234 ? -6.538 9.931 26.326 1.00 74.31 234 GLN A N 1
ATOM 1915 C CA . GLN A 1 234 ? -5.873 9.167 27.394 1.00 74.31 234 GLN A CA 1
ATOM 1916 C C . GLN A 1 234 ? -5.710 7.669 27.092 1.00 74.31 234 GLN A C 1
ATOM 1918 O O . GLN A 1 234 ? -4.868 7.015 27.701 1.00 74.31 234 GLN A O 1
ATOM 1923 N N . ASN A 1 235 ? -6.524 7.107 26.194 1.00 80.50 235 ASN A N 1
ATOM 1924 C CA . ASN A 1 235 ? -6.507 5.677 25.881 1.00 80.50 235 ASN A CA 1
ATOM 1925 C C . ASN A 1 235 ? -6.930 5.437 24.427 1.00 80.50 235 ASN A C 1
ATOM 1927 O O . ASN A 1 235 ? -8.101 5.164 24.148 1.00 80.50 235 ASN A O 1
ATOM 1931 N N . ALA A 1 236 ? -5.985 5.592 23.500 1.00 86.38 236 ALA A N 1
ATOM 1932 C CA . ALA A 1 236 ? -6.224 5.280 22.100 1.00 86.38 236 ALA A CA 1
ATOM 1933 C C . ALA A 1 236 ? -6.334 3.757 21.928 1.00 86.38 236 ALA A C 1
ATOM 1935 O O . ALA A 1 236 ? -5.367 3.020 22.099 1.00 86.38 236 ALA A O 1
ATOM 1936 N N . LYS A 1 237 ? -7.538 3.287 21.604 1.00 91.06 237 LYS A N 1
ATOM 1937 C CA . LYS A 1 237 ? -7.871 1.869 21.435 1.00 91.06 237 LYS A CA 1
ATOM 1938 C C . LYS A 1 237 ? -7.828 1.419 19.984 1.00 91.06 237 LYS A C 1
ATOM 1940 O O . LYS A 1 237 ? -8.098 0.262 19.723 1.00 91.06 237 LYS A O 1
ATOM 1945 N N . CYS A 1 238 ? -7.581 2.292 19.015 1.00 96.06 238 CYS A N 1
ATOM 1946 C CA . CYS A 1 238 ? -7.600 1.903 17.610 1.00 96.06 238 CYS A CA 1
ATOM 1947 C C . CYS A 1 238 ? -6.509 2.616 16.824 1.00 96.06 238 CYS A C 1
ATOM 1949 O O . CYS A 1 238 ? -6.259 3.797 17.045 1.00 96.06 238 CYS A O 1
ATOM 1951 N N . VAL A 1 239 ? -5.933 1.931 15.833 1.00 96.62 239 VAL A N 1
ATOM 1952 C CA . VAL A 1 239 ? -4.942 2.528 14.926 1.00 96.62 239 VAL A CA 1
ATOM 1953 C C . VAL A 1 239 ? -5.499 3.722 14.142 1.00 96.62 239 VAL A C 1
ATOM 1955 O O . VAL A 1 239 ? -4.756 4.621 13.768 1.00 96.62 239 VAL A O 1
ATOM 1958 N N . THR A 1 240 ? -6.818 3.795 13.932 1.00 96.62 240 THR A N 1
ATOM 1959 C CA . THR A 1 240 ? -7.453 4.953 13.281 1.00 96.62 240 THR A CA 1
ATOM 1960 C C . THR A 1 240 ? -7.430 6.217 14.145 1.00 96.62 240 THR A C 1
ATOM 1962 O O . THR A 1 240 ? -7.686 7.303 13.633 1.00 96.62 240 THR A O 1
ATOM 1965 N N . GLN A 1 241 ? -7.119 6.092 15.439 1.00 95.50 241 GLN A N 1
ATOM 1966 C CA . GLN A 1 241 ? -6.905 7.214 16.357 1.00 95.50 241 GLN A CA 1
ATOM 1967 C C . GLN A 1 241 ? -5.449 7.687 16.365 1.00 95.50 241 GLN A C 1
ATOM 1969 O O . GLN A 1 241 ? -5.138 8.640 17.067 1.00 95.50 241 GLN A O 1
ATOM 1974 N N . HIS A 1 242 ? -4.555 7.045 15.607 1.00 95.81 242 HIS A N 1
ATOM 1975 C CA . HIS A 1 242 ? -3.196 7.534 15.425 1.00 95.81 242 HIS A CA 1
ATOM 1976 C C . HIS A 1 242 ? -3.244 8.998 14.929 1.00 95.81 242 HIS A C 1
ATOM 1978 O O . HIS A 1 242 ? -3.916 9.251 13.924 1.00 95.81 242 HIS A O 1
ATOM 1984 N N . PRO A 1 243 ? -2.512 9.953 15.535 1.00 95.56 243 PRO A N 1
ATOM 1985 C CA . PRO A 1 243 ? -2.571 11.379 15.176 1.00 95.56 243 PRO A CA 1
ATOM 1986 C C . PRO A 1 243 ? -2.297 11.632 13.687 1.00 95.56 243 PRO A C 1
ATOM 1988 O O . PRO A 1 243 ? -2.985 12.393 13.014 1.00 95.56 243 PRO A O 1
ATOM 1991 N N . GLY A 1 244 ? -1.345 10.887 13.121 1.00 95.81 244 GLY A N 1
ATOM 1992 C CA . GLY A 1 244 ? -1.053 10.890 11.685 1.00 95.81 244 GLY A CA 1
ATOM 1993 C C . GLY A 1 244 ? -2.130 10.282 10.769 1.00 95.81 244 GLY A C 1
ATOM 1994 O O . GLY A 1 244 ? -2.106 10.557 9.574 1.00 95.81 244 GLY A O 1
ATOM 1995 N N . PHE A 1 245 ? -3.084 9.481 11.258 1.00 97.31 245 PHE A N 1
ATOM 1996 C CA . PHE A 1 245 ? -4.018 8.740 10.394 1.00 97.31 245 PHE A CA 1
ATOM 1997 C C . PHE A 1 245 ? -4.909 9.671 9.568 1.00 97.31 245 PHE A C 1
ATOM 1999 O O . PHE A 1 245 ? -4.967 9.548 8.347 1.00 97.31 245 PHE A O 1
ATOM 2006 N N . ASN A 1 246 ? -5.556 10.649 10.202 1.00 96.56 246 ASN A N 1
ATOM 2007 C CA . ASN A 1 246 ? -6.404 11.612 9.501 1.00 96.56 246 ASN A CA 1
ATOM 2008 C C . ASN A 1 246 ? -5.621 12.466 8.471 1.00 96.56 246 ASN A C 1
ATOM 2010 O O . ASN A 1 246 ? -5.970 12.434 7.285 1.00 96.56 246 ASN A O 1
ATOM 2014 N N . PRO A 1 247 ? -4.535 13.179 8.844 1.00 96.75 247 PRO A N 1
ATOM 2015 C CA . PRO A 1 247 ? -3.796 14.015 7.900 1.00 96.75 247 PRO A CA 1
ATOM 2016 C C . PRO A 1 247 ? -3.080 13.228 6.796 1.00 96.75 247 PRO A C 1
ATOM 2018 O O . PRO A 1 247 ? -2.879 13.776 5.715 1.00 96.75 247 PRO A O 1
ATOM 2021 N N . VAL A 1 248 ? -2.703 11.966 7.020 1.00 96.50 248 VAL A N 1
ATOM 2022 C CA . VAL A 1 248 ? -1.958 11.164 6.031 1.00 96.50 248 VAL A CA 1
ATOM 2023 C C . VAL A 1 248 ? -2.882 10.307 5.164 1.00 96.50 248 VAL A C 1
ATOM 2025 O O . VAL A 1 248 ? -2.656 10.197 3.963 1.00 96.50 248 VAL A O 1
ATOM 2028 N N . CYS A 1 249 ? -3.940 9.726 5.738 1.00 97.50 249 CYS A N 1
ATOM 2029 C CA . CYS A 1 249 ? -4.777 8.736 5.053 1.00 97.50 249 CYS A CA 1
ATOM 2030 C C . CYS A 1 249 ? -6.142 9.284 4.616 1.00 97.50 249 CYS A C 1
ATOM 2032 O O . CYS A 1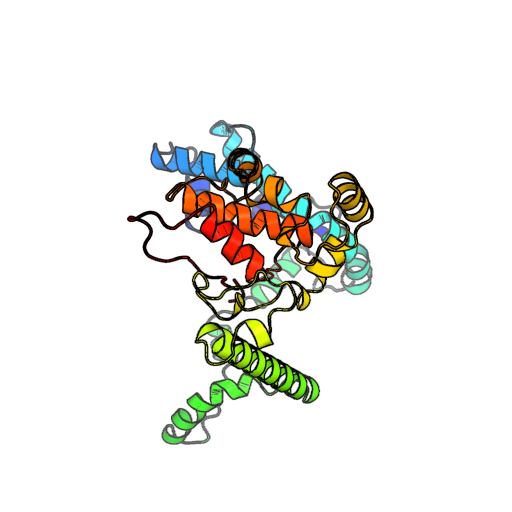 249 ? -6.710 8.765 3.658 1.00 97.50 249 CYS A O 1
ATOM 2034 N N . LEU A 1 250 ? -6.695 10.304 5.277 1.00 97.50 250 LEU A N 1
ATOM 2035 C CA . LEU A 1 250 ? -8.066 10.773 5.010 1.00 97.50 250 LEU A CA 1
ATOM 2036 C C . LEU A 1 250 ? -8.123 12.173 4.382 1.00 97.50 250 LEU A C 1
ATOM 2038 O O . LEU A 1 250 ? -9.104 12.524 3.728 1.00 97.50 250 LEU A O 1
ATOM 2042 N N . GLN A 1 251 ? -7.072 12.983 4.526 1.00 97.44 251 GLN A N 1
ATOM 2043 C CA . GLN A 1 251 ? -7.051 14.343 3.986 1.00 97.44 251 GLN A CA 1
ATOM 2044 C C . GLN A 1 251 ? -6.745 14.393 2.483 1.00 97.44 251 GLN A C 1
ATOM 2046 O O . GLN A 1 251 ? -5.631 14.119 2.037 1.00 97.44 251 GLN A O 1
ATOM 2051 N N . LYS A 1 252 ? -7.726 14.852 1.692 1.00 95.38 252 LYS A N 1
ATOM 2052 C CA . LYS A 1 252 ? -7.679 14.905 0.216 1.00 95.38 252 LYS A CA 1
ATOM 2053 C C . LYS A 1 252 ? -6.409 15.550 -0.347 1.00 95.38 252 LYS A C 1
ATOM 2055 O O . LYS A 1 252 ? -5.777 14.988 -1.239 1.00 95.38 252 LYS A O 1
ATOM 2060 N N . TRP A 1 253 ? -6.047 16.742 0.124 1.00 95.31 253 TRP A N 1
ATOM 2061 C CA . TRP A 1 253 ? -4.906 17.481 -0.432 1.00 95.31 253 TRP A CA 1
ATOM 2062 C C . TRP A 1 253 ? -3.564 16.857 -0.053 1.00 95.31 253 TRP A C 1
ATOM 2064 O O . TRP A 1 253 ? -2.664 16.812 -0.889 1.00 95.31 253 TRP A O 1
ATOM 2074 N N . SER A 1 254 ? -3.471 16.295 1.153 1.00 95.81 254 SER A N 1
ATOM 2075 C CA . SER A 1 254 ? -2.307 15.524 1.596 1.00 95.81 254 SER A CA 1
ATOM 2076 C C . SER A 1 254 ? -2.082 14.305 0.698 1.00 95.81 254 SER A C 1
ATOM 2078 O O . SER A 1 254 ? -0.990 14.119 0.164 1.00 95.81 254 SER A O 1
ATOM 2080 N N . LEU A 1 255 ? -3.147 13.549 0.404 1.00 95.44 255 LEU A N 1
ATOM 2081 C CA . LEU A 1 255 ? -3.098 12.405 -0.512 1.00 95.44 255 LEU A CA 1
ATOM 2082 C C . LEU A 1 255 ? -2.701 12.812 -1.939 1.00 95.44 255 LEU A C 1
ATOM 2084 O O . LEU A 1 255 ? -1.900 12.132 -2.576 1.00 95.44 255 LEU A O 1
ATOM 2088 N N . LYS A 1 256 ? -3.212 13.939 -2.452 1.00 92.44 256 LYS A N 1
ATOM 2089 C CA . LYS A 1 256 ? -2.812 14.439 -3.779 1.00 92.44 256 LYS A CA 1
ATOM 2090 C C . LYS A 1 256 ? -1.327 14.784 -3.841 1.00 92.44 256 LYS A C 1
ATOM 2092 O O . LYS A 1 256 ? -0.671 14.407 -4.803 1.00 92.44 256 LYS A O 1
ATOM 2097 N N . MET A 1 257 ? -0.792 15.440 -2.812 1.00 91.00 257 MET A N 1
ATOM 2098 C CA . MET A 1 257 ? 0.644 15.724 -2.725 1.00 91.00 257 MET A CA 1
ATOM 2099 C C . MET A 1 257 ? 1.474 14.447 -2.567 1.00 91.00 257 MET A C 1
ATOM 2101 O O . MET A 1 257 ? 2.566 14.330 -3.119 1.00 91.00 257 MET A O 1
ATOM 2105 N N . ALA A 1 258 ? 0.960 13.470 -1.821 1.00 91.88 258 ALA A N 1
ATOM 2106 C CA . ALA A 1 258 ? 1.611 12.184 -1.637 1.00 91.88 258 ALA A CA 1
ATOM 2107 C C . ALA A 1 258 ? 1.721 11.373 -2.935 1.00 91.88 258 ALA A C 1
ATOM 2109 O O . ALA A 1 258 ? 2.664 10.593 -3.089 1.00 91.88 258 ALA A O 1
ATOM 2110 N N . ALA A 1 259 ? 0.787 11.563 -3.870 1.00 88.75 259 ALA A N 1
ATOM 2111 C CA . ALA A 1 259 ? 0.702 10.766 -5.084 1.00 88.75 259 ALA A CA 1
ATOM 2112 C C . ALA A 1 259 ? 1.931 10.838 -5.983 1.00 88.75 259 ALA A C 1
ATOM 2114 O O . ALA A 1 259 ? 2.323 9.813 -6.538 1.00 88.75 259 ALA A O 1
ATOM 2115 N N . ASP A 1 260 ? 2.599 11.988 -6.028 1.00 84.25 260 ASP A N 1
ATOM 2116 C CA . ASP A 1 260 ? 3.811 12.182 -6.825 1.00 84.25 260 ASP A CA 1
ATOM 2117 C C . ASP A 1 260 ? 4.973 11.262 -6.415 1.00 84.25 260 ASP A C 1
ATOM 2119 O O . ASP A 1 260 ? 5.914 11.069 -7.189 1.00 84.25 260 ASP A O 1
ATOM 2123 N N . ARG A 1 261 ? 4.921 10.676 -5.210 1.00 85.12 261 ARG A N 1
ATOM 2124 C CA . ARG A 1 261 ? 5.926 9.723 -4.714 1.00 85.12 261 ARG A CA 1
ATOM 2125 C C . ARG A 1 261 ? 5.736 8.313 -5.263 1.00 85.12 261 ARG A C 1
ATOM 2127 O O . ARG A 1 261 ? 6.676 7.521 -5.223 1.00 85.12 261 ARG A O 1
ATOM 2134 N N . TYR A 1 262 ? 4.538 7.983 -5.737 1.00 84.12 262 TYR A N 1
ATOM 2135 C CA . TYR A 1 262 ? 4.211 6.641 -6.194 1.00 84.12 262 TYR A CA 1
ATOM 2136 C C . TYR A 1 262 ? 4.416 6.509 -7.700 1.00 84.12 262 TYR A C 1
ATOM 2138 O O . TYR A 1 262 ? 4.081 7.396 -8.488 1.00 84.12 262 TYR A O 1
ATOM 2146 N N . LYS A 1 263 ? 4.965 5.362 -8.097 1.00 80.75 263 LYS A N 1
ATOM 2147 C CA . LYS A 1 263 ? 5.149 4.974 -9.494 1.00 80.75 263 LYS A CA 1
ATOM 2148 C C . LYS A 1 263 ? 4.309 3.735 -9.795 1.00 80.75 263 LYS A C 1
ATOM 2150 O O . LYS A 1 263 ? 4.058 2.918 -8.908 1.00 80.75 263 LYS A O 1
ATOM 2155 N N . THR A 1 264 ? 3.852 3.611 -11.029 1.00 77.38 264 THR A N 1
ATOM 2156 C CA . THR A 1 264 ? 3.202 2.404 -11.558 1.00 77.38 264 THR A CA 1
ATOM 2157 C C . THR A 1 264 ? 4.239 1.306 -11.852 1.00 77.38 264 THR A C 1
ATOM 2159 O O . THR A 1 264 ? 5.446 1.525 -11.716 1.00 77.38 264 THR A O 1
ATOM 2162 N N . LYS A 1 265 ? 3.793 0.101 -12.249 1.00 71.38 265 LYS A N 1
ATOM 2163 C CA . LYS A 1 265 ? 4.690 -1.036 -12.559 1.00 71.38 265 LYS A CA 1
ATOM 2164 C C . LYS A 1 265 ? 5.647 -0.727 -13.727 1.00 71.38 265 LYS A C 1
ATOM 2166 O O . LYS A 1 265 ? 6.797 -1.148 -13.702 1.00 71.38 265 LYS A O 1
ATOM 2171 N N . ASP A 1 266 ? 5.211 0.081 -14.688 1.00 72.19 266 ASP A N 1
ATOM 2172 C CA . ASP A 1 266 ? 5.997 0.630 -15.805 1.00 72.19 266 ASP A CA 1
ATOM 2173 C C . ASP A 1 266 ? 6.922 1.798 -15.396 1.00 72.19 266 ASP A C 1
ATOM 2175 O O . ASP A 1 266 ? 7.571 2.407 -16.242 1.00 72.19 266 ASP A O 1
ATOM 2179 N N . LYS A 1 267 ? 7.028 2.094 -14.091 1.00 71.94 267 LYS A N 1
ATOM 2180 C CA . LYS A 1 267 ? 7.811 3.188 -13.490 1.00 71.94 267 LYS A CA 1
ATOM 2181 C C . LYS A 1 267 ? 7.362 4.603 -13.902 1.00 71.94 267 LYS A C 1
ATOM 2183 O O . LYS A 1 267 ? 8.056 5.569 -13.564 1.00 71.94 267 LYS A O 1
ATOM 2188 N N . SER A 1 268 ? 6.212 4.762 -14.561 1.00 73.56 268 SER A N 1
ATOM 2189 C CA . SER A 1 268 ? 5.617 6.078 -14.806 1.00 73.56 268 SER A CA 1
ATOM 2190 C C . SER A 1 268 ? 5.012 6.660 -13.519 1.00 73.56 268 SER A C 1
ATOM 2192 O O . SER A 1 268 ? 4.849 5.973 -12.505 1.00 73.56 268 SER A O 1
ATOM 2194 N N . LYS A 1 269 ? 4.763 7.977 -13.502 1.00 77.38 269 LYS A N 1
ATOM 2195 C CA . LYS A 1 269 ? 4.171 8.643 -12.330 1.00 77.38 269 LYS A CA 1
ATOM 2196 C C . LYS A 1 269 ? 2.750 8.131 -12.128 1.00 77.38 269 LYS A C 1
ATOM 2198 O O . LYS A 1 269 ? 1.958 8.161 -13.067 1.00 77.38 269 LYS A O 1
ATOM 2203 N N . TYR A 1 270 ? 2.413 7.736 -10.902 1.00 76.81 270 TYR A N 1
ATOM 2204 C CA . TYR A 1 270 ? 1.054 7.318 -10.589 1.00 76.81 270 TYR A CA 1
ATOM 2205 C C . TYR A 1 270 ? 0.106 8.519 -10.679 1.00 76.81 270 TYR A C 1
ATOM 2207 O O . TYR A 1 270 ? 0.117 9.408 -9.828 1.00 76.81 270 TYR A O 1
ATOM 2215 N N . SER A 1 271 ? -0.701 8.554 -11.734 1.00 76.75 271 SER A N 1
ATOM 2216 C CA . SER A 1 271 ? -1.651 9.625 -12.018 1.00 76.75 271 SER A CA 1
ATOM 2217 C C . SER A 1 271 ? -3.090 9.125 -11.905 1.00 76.75 271 SER A C 1
ATOM 2219 O O . SER A 1 271 ? -3.365 7.922 -11.881 1.00 76.75 271 SER A O 1
ATOM 2221 N N . GLN A 1 272 ? -4.030 10.060 -11.788 1.00 80.50 272 GLN A N 1
ATOM 2222 C CA . GLN A 1 272 ? -5.448 9.739 -11.733 1.00 80.50 272 GLN A CA 1
ATOM 2223 C C . GLN A 1 272 ? -5.935 9.279 -13.116 1.00 80.50 272 GLN A C 1
ATOM 2225 O O . GLN A 1 272 ? -6.236 10.097 -13.980 1.00 80.50 272 GLN A O 1
ATOM 2230 N N . THR A 1 273 ? -6.025 7.965 -13.313 1.00 72.94 273 THR A N 1
ATOM 2231 C CA . THR A 1 273 ? -6.620 7.342 -14.510 1.00 72.94 273 THR A CA 1
ATOM 2232 C C . THR A 1 273 ? -8.104 7.022 -14.324 1.00 72.94 273 THR A C 1
ATOM 2234 O O . THR A 1 273 ? -8.865 7.004 -15.287 1.00 72.94 273 THR A O 1
ATOM 2237 N N . SER A 1 274 ? -8.527 6.794 -13.077 1.00 75.19 274 SER A N 1
ATOM 2238 C CA . SER A 1 274 ? -9.907 6.504 -12.692 1.00 75.19 274 SER A CA 1
ATOM 2239 C C . SER A 1 274 ? -10.617 7.725 -12.094 1.00 75.19 274 SER A C 1
ATOM 2241 O O . SER A 1 274 ? -10.125 8.854 -12.078 1.00 75.19 274 SER A O 1
ATOM 2243 N N . THR A 1 275 ? -11.790 7.475 -11.524 1.00 86.06 275 THR A N 1
ATOM 2244 C CA . THR A 1 275 ? -12.478 8.388 -10.611 1.00 86.06 275 THR A CA 1
ATOM 2245 C C . THR A 1 275 ? -11.568 8.856 -9.458 1.00 86.06 275 THR A C 1
ATOM 2247 O O . THR A 1 275 ? -10.651 8.141 -9.033 1.00 86.06 275 THR A O 1
ATOM 2250 N N . GLU A 1 276 ? -11.825 10.074 -8.965 1.00 90.25 276 GLU A N 1
ATOM 2251 C CA . GLU A 1 276 ? -11.024 10.724 -7.920 1.00 90.25 276 GLU A CA 1
ATOM 2252 C C . GLU A 1 276 ? -11.033 9.912 -6.616 1.00 90.25 276 GLU A C 1
ATOM 2254 O O . GLU A 1 276 ? -9.988 9.761 -5.988 1.00 90.25 276 GLU A O 1
ATOM 2259 N N . ASN A 1 277 ? -12.167 9.312 -6.241 1.00 92.25 277 ASN A N 1
ATOM 2260 C CA . ASN A 1 277 ? -12.264 8.541 -5.002 1.00 92.25 277 ASN A CA 1
ATOM 2261 C C . ASN A 1 277 ? -11.459 7.238 -5.066 1.00 92.25 277 ASN A C 1
ATOM 2263 O O . ASN A 1 277 ? -10.727 6.946 -4.125 1.00 92.25 277 ASN A O 1
ATOM 2267 N N . SER A 1 278 ? -11.511 6.479 -6.168 1.00 90.38 278 SER A N 1
ATOM 2268 C CA . SER A 1 278 ? -10.640 5.304 -6.352 1.00 90.38 278 SER A CA 1
ATOM 2269 C C . SER A 1 278 ? -9.158 5.669 -6.292 1.00 90.38 278 SER A C 1
ATOM 2271 O O . SER A 1 278 ? -8.368 4.974 -5.641 1.00 90.38 278 SER A O 1
ATOM 2273 N N . PHE A 1 279 ? -8.782 6.792 -6.907 1.00 90.44 279 PHE A N 1
ATOM 2274 C CA . PHE A 1 279 ? -7.414 7.291 -6.848 1.00 90.44 279 PHE A CA 1
ATOM 2275 C C . PHE A 1 279 ? -6.997 7.615 -5.406 1.00 90.44 279 PHE A C 1
ATOM 2277 O O . PHE A 1 279 ? -5.975 7.115 -4.935 1.00 90.44 279 PHE A O 1
ATOM 2284 N N . LEU A 1 280 ? -7.815 8.373 -4.671 1.00 93.69 280 LEU A N 1
ATOM 2285 C CA . LEU A 1 280 ? -7.541 8.740 -3.280 1.00 93.69 280 LEU A CA 1
ATOM 2286 C C . LEU A 1 280 ? -7.509 7.521 -2.348 1.00 93.69 280 LEU A C 1
ATOM 2288 O O . LEU A 1 280 ? -6.594 7.430 -1.533 1.00 93.69 280 LEU A O 1
ATOM 2292 N N . ARG A 1 281 ? -8.413 6.542 -2.511 1.00 94.62 281 ARG A N 1
ATOM 2293 C CA . ARG A 1 281 ? -8.371 5.262 -1.775 1.00 94.62 281 ARG A CA 1
ATOM 2294 C C . ARG A 1 281 ? -7.058 4.525 -2.013 1.00 94.62 281 ARG A C 1
ATOM 2296 O O . ARG A 1 281 ? -6.398 4.126 -1.062 1.00 94.62 281 ARG A O 1
ATOM 2303 N N . SER A 1 282 ? -6.652 4.393 -3.276 1.00 91.69 282 SER A N 1
ATOM 2304 C CA . SER A 1 282 ? -5.420 3.686 -3.649 1.00 91.69 282 SER A CA 1
ATOM 2305 C C . SER A 1 282 ? -4.179 4.309 -3.012 1.00 91.69 282 SER A C 1
ATOM 2307 O O . SER A 1 282 ? -3.271 3.597 -2.586 1.00 91.69 282 SER A O 1
ATOM 2309 N N . ILE A 1 283 ? -4.138 5.641 -2.941 1.00 93.50 283 ILE A N 1
ATOM 2310 C CA . ILE A 1 283 ? -3.058 6.380 -2.283 1.00 93.50 283 ILE A CA 1
ATOM 2311 C C . ILE A 1 283 ? -3.140 6.220 -0.770 1.00 93.50 283 ILE A C 1
ATOM 2313 O O . ILE A 1 283 ? -2.130 5.922 -0.143 1.00 93.50 283 ILE A O 1
ATOM 2317 N N . SER A 1 284 ? -4.336 6.354 -0.205 1.00 96.38 284 SER A N 1
ATOM 2318 C CA . SER A 1 284 ? -4.595 6.220 1.226 1.00 96.38 284 SER A CA 1
ATOM 2319 C C . SER A 1 284 ? -4.151 4.861 1.767 1.00 96.38 284 SER A C 1
ATOM 2321 O O . SER A 1 284 ? -3.465 4.806 2.784 1.00 96.38 284 SER A O 1
ATOM 2323 N N . TYR A 1 285 ? -4.422 3.769 1.042 1.00 94.81 285 TYR A N 1
ATOM 2324 C CA . TYR A 1 285 ? -3.956 2.435 1.431 1.00 94.81 285 TYR A CA 1
ATOM 2325 C C . TYR A 1 285 ? -2.428 2.356 1.525 1.00 94.81 285 TYR A C 1
ATOM 2327 O O . TYR A 1 285 ? -1.895 1.820 2.493 1.00 94.81 285 TYR A O 1
ATOM 2335 N N . ARG A 1 286 ? -1.712 2.943 0.558 1.00 92.88 286 ARG A N 1
ATOM 2336 C CA . ARG A 1 286 ? -0.240 2.973 0.555 1.00 92.88 286 ARG A CA 1
ATOM 2337 C C . ARG A 1 286 ? 0.326 3.883 1.642 1.00 92.88 286 ARG A C 1
ATOM 2339 O O . ARG A 1 286 ? 1.296 3.522 2.304 1.00 92.88 286 ARG A O 1
ATOM 2346 N N . GLU A 1 287 ? -0.282 5.048 1.833 1.00 95.12 287 GLU A N 1
ATOM 2347 C CA . GLU A 1 287 ? 0.115 6.008 2.860 1.00 95.12 287 GLU A CA 1
ATOM 2348 C C . GLU A 1 287 ? -0.103 5.445 4.269 1.00 95.12 287 GLU A C 1
ATOM 2350 O O . GLU A 1 287 ? 0.775 5.604 5.113 1.00 95.12 287 GLU A O 1
ATOM 2355 N N . PHE A 1 288 ? -1.185 4.695 4.508 1.00 96.56 288 PHE A N 1
ATOM 2356 C CA . PHE A 1 288 ? -1.378 3.961 5.759 1.00 96.56 288 PHE A CA 1
ATOM 2357 C C . PHE A 1 288 ? -0.250 2.960 5.997 1.00 96.56 288 PHE A C 1
ATOM 2359 O O . PHE A 1 288 ? 0.373 2.964 7.057 1.00 96.56 288 PHE A O 1
ATOM 2366 N N . THR A 1 289 ? 0.054 2.123 5.001 1.00 93.81 289 THR A N 1
ATOM 2367 C CA . THR A 1 289 ? 1.149 1.156 5.110 1.00 93.81 289 THR A CA 1
ATOM 2368 C C . THR A 1 289 ? 2.465 1.854 5.447 1.00 93.81 289 THR A C 1
ATOM 2370 O O . THR A 1 289 ? 3.208 1.379 6.302 1.00 93.81 289 THR A O 1
ATOM 2373 N N . ARG A 1 290 ? 2.733 3.012 4.834 1.00 93.00 290 ARG A N 1
ATOM 2374 C CA . ARG A 1 290 ? 3.939 3.800 5.096 1.00 93.00 290 ARG A CA 1
ATOM 2375 C C . ARG A 1 290 ? 3.955 4.439 6.484 1.00 93.00 290 ARG A C 1
ATOM 2377 O O . ARG A 1 290 ? 5.012 4.478 7.105 1.00 93.00 290 ARG A O 1
ATOM 2384 N N . LEU A 1 291 ? 2.813 4.923 6.966 1.00 94.44 291 LEU A N 1
ATOM 2385 C CA . LEU A 1 291 ? 2.665 5.503 8.302 1.00 94.44 291 LEU A CA 1
ATOM 2386 C C . LEU A 1 291 ? 2.979 4.467 9.391 1.00 94.44 291 LEU A C 1
ATOM 2388 O O . LEU A 1 291 ? 3.757 4.732 10.309 1.00 94.44 291 LEU A O 1
ATOM 2392 N N . ILE A 1 292 ? 2.401 3.274 9.248 1.00 94.69 292 ILE A N 1
ATOM 2393 C CA . ILE A 1 292 ? 2.494 2.205 10.242 1.00 94.69 292 ILE A CA 1
ATOM 2394 C C . ILE A 1 292 ? 3.835 1.470 10.136 1.00 94.69 292 ILE A C 1
ATOM 2396 O O . ILE A 1 292 ? 4.614 1.455 11.088 1.00 94.69 292 ILE A O 1
ATOM 2400 N N . TYR A 1 293 ? 4.155 0.936 8.958 1.00 90.25 293 TYR A N 1
ATOM 2401 C CA . TYR A 1 293 ? 5.279 0.015 8.757 1.00 90.25 293 TYR A CA 1
ATOM 2402 C C . TYR A 1 293 ? 6.529 0.662 8.140 1.00 90.25 293 TYR A C 1
ATOM 2404 O O . TYR A 1 293 ? 7.569 0.015 8.025 1.00 90.25 293 TYR A O 1
ATOM 2412 N N . GLY A 1 294 ? 6.459 1.920 7.699 1.00 88.69 294 GLY A N 1
ATOM 2413 C CA . GLY A 1 294 ? 7.558 2.558 6.976 1.00 88.69 294 GLY A CA 1
ATOM 2414 C C . GLY A 1 294 ? 7.729 2.015 5.551 1.00 88.69 294 GLY A C 1
ATOM 2415 O O . GLY A 1 294 ? 6.766 1.844 4.803 1.00 88.69 294 GLY A O 1
ATOM 2416 N N . LEU A 1 295 ? 8.975 1.800 5.121 1.00 83.56 295 LEU A N 1
ATOM 2417 C CA . LEU A 1 295 ? 9.289 1.315 3.772 1.00 83.56 295 LEU A CA 1
ATOM 2418 C C . LEU A 1 295 ? 9.318 -0.223 3.738 1.00 83.56 295 LEU A C 1
ATOM 2420 O O . LEU A 1 295 ? 10.299 -0.833 4.149 1.00 83.56 295 LEU A O 1
ATOM 2424 N N . LEU A 1 296 ? 8.268 -0.845 3.192 1.00 73.62 296 LEU A N 1
ATOM 2425 C CA . LEU A 1 296 ? 8.136 -2.310 3.102 1.00 73.62 296 LEU A CA 1
ATOM 2426 C C . LEU A 1 296 ? 8.773 -2.956 1.854 1.00 73.62 296 LEU A C 1
ATOM 2428 O O . LEU A 1 296 ? 8.796 -4.184 1.728 1.00 73.62 296 LEU A O 1
ATOM 2432 N N . GLY A 1 297 ? 9.297 -2.157 0.920 1.00 76.31 297 GLY A N 1
ATOM 2433 C CA . GLY A 1 297 ? 9.816 -2.661 -0.355 1.00 76.31 297 GLY A CA 1
ATOM 2434 C C . GLY A 1 297 ? 8.729 -3.392 -1.150 1.00 76.31 297 GLY A C 1
ATOM 2435 O O . GLY A 1 297 ? 7.673 -2.824 -1.413 1.00 76.31 297 GLY A O 1
ATOM 2436 N N . ASN A 1 298 ? 8.981 -4.655 -1.506 1.00 70.69 298 ASN A N 1
ATOM 2437 C CA . ASN A 1 298 ? 8.033 -5.490 -2.258 1.00 70.69 298 ASN A CA 1
ATOM 2438 C C . ASN A 1 298 ? 7.015 -6.224 -1.371 1.00 70.69 298 ASN A C 1
ATOM 2440 O O . ASN A 1 298 ? 6.144 -6.914 -1.895 1.00 70.69 298 ASN A O 1
ATOM 2444 N N . ARG A 1 299 ? 7.125 -6.127 -0.039 1.00 75.75 299 ARG A N 1
ATOM 2445 C CA . ARG A 1 299 ? 6.172 -6.780 0.863 1.00 75.75 299 ARG A CA 1
ATOM 2446 C C . ARG A 1 299 ? 4.873 -5.987 0.890 1.00 75.75 299 ARG A C 1
ATOM 2448 O O . ARG A 1 299 ? 4.888 -4.770 1.071 1.00 75.75 299 ARG A O 1
ATOM 2455 N N . ARG A 1 300 ? 3.753 -6.689 0.756 1.00 82.50 300 ARG A N 1
ATOM 2456 C CA . ARG A 1 300 ? 2.417 -6.132 0.946 1.00 82.50 300 ARG A CA 1
ATOM 2457 C C . ARG A 1 300 ? 1.829 -6.728 2.218 1.00 82.50 300 ARG A C 1
ATOM 2459 O O . ARG A 1 300 ? 1.985 -7.914 2.483 1.00 82.50 300 ARG A O 1
ATOM 2466 N N . ILE A 1 301 ? 1.235 -5.869 3.037 1.00 88.00 301 ILE A N 1
ATOM 2467 C CA . ILE A 1 301 ? 0.556 -6.257 4.273 1.00 88.00 301 ILE A CA 1
ATOM 2468 C C . ILE A 1 301 ? -0.867 -5.712 4.158 1.00 88.00 301 ILE A C 1
ATOM 2470 O O . ILE A 1 301 ? -1.021 -4.521 3.854 1.00 88.00 301 ILE A O 1
ATOM 2474 N N . PRO A 1 302 ? -1.904 -6.541 4.352 1.00 91.94 302 PRO A N 1
ATOM 2475 C CA . PRO A 1 302 ? -3.273 -6.061 4.309 1.00 91.94 302 PRO A CA 1
ATOM 2476 C C . PRO A 1 302 ? -3.532 -5.071 5.444 1.00 91.94 302 PRO A C 1
ATOM 2478 O O . PRO A 1 302 ? -3.074 -5.257 6.571 1.00 91.94 302 PRO A O 1
ATOM 2481 N N . LEU A 1 303 ? -4.301 -4.022 5.162 1.00 95.62 303 LEU A N 1
ATOM 2482 C CA . LEU A 1 303 ? -4.742 -3.094 6.198 1.00 95.62 303 LEU A CA 1
ATOM 2483 C C . LEU A 1 303 ? -5.731 -3.790 7.152 1.00 95.62 303 LEU A C 1
ATOM 2485 O O . LEU A 1 303 ? -6.419 -4.730 6.747 1.00 95.62 303 LEU A O 1
ATOM 2489 N N . PRO A 1 304 ? -5.849 -3.331 8.406 1.00 97.00 304 PRO A N 1
ATOM 2490 C CA . PRO A 1 304 ? -6.898 -3.812 9.290 1.00 97.00 304 PRO A CA 1
ATOM 2491 C C . PRO A 1 304 ? -8.271 -3.284 8.848 1.00 97.00 304 PRO A C 1
ATOM 2493 O O . PRO A 1 304 ? -8.384 -2.205 8.256 1.00 97.00 304 PRO A O 1
ATOM 2496 N N . ALA A 1 305 ? -9.329 -4.013 9.199 1.00 97.25 305 ALA A N 1
ATOM 2497 C CA . ALA A 1 305 ? -10.711 -3.701 8.847 1.00 97.25 305 ALA A CA 1
ATOM 2498 C C . ALA A 1 305 ? -11.096 -2.267 9.238 1.00 97.25 305 ALA A C 1
ATOM 2500 O O . ALA A 1 305 ? -11.621 -1.526 8.413 1.00 97.25 305 ALA A O 1
ATOM 2501 N N . CYS A 1 306 ? -10.756 -1.822 10.452 1.00 97.75 306 CYS A N 1
ATOM 2502 C CA . CYS A 1 306 ? -11.040 -0.456 10.905 1.00 97.75 306 CYS A CA 1
ATOM 2503 C C . CYS A 1 306 ? -10.455 0.631 9.982 1.00 97.75 306 CYS A C 1
ATOM 2505 O O . CYS A 1 306 ? -11.111 1.645 9.737 1.00 97.75 306 CYS A O 1
ATOM 2507 N N . ALA A 1 307 ? -9.259 0.418 9.423 1.00 97.81 307 ALA A N 1
ATOM 2508 C CA . ALA A 1 307 ? -8.649 1.354 8.483 1.00 97.81 307 ALA A CA 1
ATOM 2509 C C . ALA A 1 307 ? -9.357 1.319 7.121 1.00 97.81 307 ALA A C 1
ATOM 2511 O O . ALA A 1 307 ? -9.661 2.379 6.573 1.00 97.81 307 ALA A O 1
ATOM 2512 N N . TYR A 1 308 ? -9.687 0.129 6.600 1.00 97.00 308 TYR A N 1
ATOM 2513 C CA . TYR A 1 308 ? -10.471 0.011 5.366 1.00 97.00 308 TYR A CA 1
ATOM 2514 C C . TYR A 1 308 ? -11.817 0.721 5.474 1.00 97.00 308 TYR A C 1
ATOM 2516 O O . TYR A 1 308 ? -12.148 1.514 4.594 1.00 97.00 308 TYR A O 1
ATOM 2524 N N . ILE A 1 309 ? -12.562 0.478 6.554 1.00 96.88 309 ILE A N 1
ATOM 2525 C CA . ILE A 1 309 ? -13.871 1.086 6.801 1.00 96.88 309 ILE A CA 1
ATOM 2526 C C . ILE A 1 309 ? -13.759 2.609 6.871 1.00 96.88 309 ILE A C 1
ATOM 2528 O O . ILE A 1 309 ? -14.498 3.305 6.177 1.00 96.88 309 ILE A O 1
ATOM 2532 N N . ALA A 1 310 ? -12.803 3.142 7.638 1.00 97.81 310 ALA A N 1
ATOM 2533 C CA . ALA A 1 310 ? -12.598 4.586 7.738 1.00 97.81 310 ALA A CA 1
ATOM 2534 C C . ALA A 1 310 ? -12.293 5.221 6.368 1.00 97.81 310 ALA A C 1
ATOM 2536 O O . 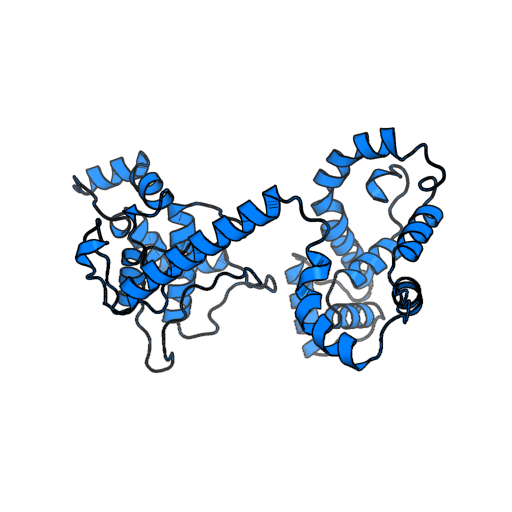ALA A 1 310 ? -12.960 6.172 5.965 1.00 97.81 310 ALA A O 1
ATOM 2537 N N . ILE A 1 311 ? -11.350 4.649 5.612 1.00 97.75 311 ILE A N 1
ATOM 2538 C CA . ILE A 1 311 ? -10.942 5.167 4.297 1.00 97.75 311 ILE A CA 1
ATOM 2539 C C . ILE A 1 311 ? -12.088 5.070 3.279 1.00 97.75 311 ILE A C 1
ATOM 2541 O O . ILE A 1 311 ? -12.324 6.009 2.518 1.00 97.75 311 ILE A O 1
ATOM 2545 N N . ARG A 1 312 ? -12.814 3.947 3.251 1.00 96.44 312 ARG A N 1
ATOM 2546 C CA . ARG A 1 312 ? -13.920 3.708 2.308 1.00 96.44 312 ARG A CA 1
ATOM 2547 C C . ARG A 1 312 ? -15.153 4.556 2.624 1.00 96.44 312 ARG A C 1
ATOM 2549 O O . ARG A 1 312 ? -15.838 4.959 1.691 1.00 96.44 312 ARG A O 1
ATOM 2556 N N . ASN A 1 313 ? -15.389 4.895 3.892 1.00 96.25 313 ASN A N 1
ATOM 2557 C CA . ASN A 1 313 ? -16.403 5.877 4.283 1.00 96.25 313 ASN A CA 1
ATOM 2558 C C . ASN A 1 313 ? -16.019 7.304 3.866 1.00 96.25 313 ASN A C 1
ATOM 2560 O O . ASN A 1 313 ? -16.873 8.057 3.405 1.00 96.25 313 ASN A O 1
ATOM 2564 N N . THR A 1 314 ? -14.743 7.688 3.996 1.00 96.69 314 THR A N 1
ATOM 2565 C CA . THR A 1 314 ? -14.268 9.012 3.554 1.00 96.69 314 THR A CA 1
ATOM 2566 C C . THR A 1 314 ? -14.295 9.158 2.031 1.00 96.69 314 THR A C 1
ATOM 2568 O O . THR A 1 314 ? -14.646 10.217 1.513 1.00 96.69 314 THR A O 1
ATOM 2571 N N . PHE A 1 315 ? -13.955 8.093 1.305 1.00 94.88 315 PHE A N 1
ATOM 2572 C CA . PHE A 1 315 ? -13.930 8.064 -0.155 1.00 94.88 315 PHE A CA 1
ATOM 2573 C C . PHE A 1 315 ? -14.865 6.962 -0.670 1.00 94.88 315 PHE A C 1
ATOM 2575 O O . PHE A 1 315 ? -14.386 5.886 -1.045 1.00 94.88 315 PHE A O 1
ATOM 2582 N N . PRO A 1 316 ? -16.190 7.196 -0.707 1.00 93.06 316 PRO A N 1
ATOM 2583 C CA . PRO A 1 316 ? -17.162 6.186 -1.117 1.00 93.06 316 PRO A CA 1
ATOM 2584 C C . PRO A 1 316 ? -17.072 5.864 -2.614 1.00 93.06 316 PRO A C 1
ATOM 2586 O O . PRO A 1 316 ? -16.498 6.621 -3.407 1.00 93.06 316 PRO A O 1
ATOM 2589 N N . ILE A 1 317 ? -17.633 4.720 -3.008 1.00 87.00 317 ILE A N 1
ATOM 2590 C CA . ILE A 1 317 ? -17.805 4.343 -4.418 1.00 87.00 317 ILE A CA 1
ATOM 2591 C C . ILE A 1 317 ? -18.704 5.380 -5.091 1.00 87.00 317 ILE A C 1
ATOM 2593 O O . ILE A 1 317 ? -19.781 5.693 -4.589 1.00 87.00 317 ILE A O 1
ATOM 2597 N N . MET A 1 318 ? -18.267 5.909 -6.232 1.00 79.38 318 MET A N 1
ATOM 2598 C CA . MET A 1 318 ? -19.138 6.724 -7.085 1.00 79.38 318 MET A CA 1
ATOM 2599 C C . MET A 1 318 ? -19.915 5.819 -8.050 1.00 79.38 318 MET A C 1
ATOM 2601 O O . MET A 1 318 ? -19.403 4.779 -8.443 1.00 79.38 318 MET A O 1
ATOM 2605 N N . GLU A 1 319 ? -21.110 6.219 -8.499 1.00 63.75 319 GLU A N 1
ATOM 2606 C CA . GLU A 1 319 ? -22.026 5.391 -9.323 1.00 63.75 319 GLU A CA 1
ATOM 2607 C C . GLU A 1 319 ? -21.384 4.722 -10.558 1.00 63.75 319 GLU A C 1
ATOM 2609 O O . GLU A 1 319 ? -21.863 3.701 -11.041 1.00 63.75 319 GLU A O 1
ATOM 2614 N N . LYS A 1 320 ? -20.275 5.273 -11.062 1.00 62.34 320 LYS A N 1
ATOM 2615 C CA . LYS A 1 320 ? -19.529 4.761 -12.222 1.00 62.34 320 LYS A CA 1
ATOM 2616 C C . LYS A 1 320 ? -18.455 3.711 -11.886 1.00 62.34 320 LYS A C 1
ATOM 2618 O O . LYS A 1 320 ? -17.835 3.194 -12.807 1.00 62.34 320 LYS A O 1
ATOM 2623 N N . GLU A 1 321 ? -18.182 3.431 -10.609 1.00 60.19 321 GLU A N 1
ATOM 2624 C CA . GLU A 1 321 ? -17.030 2.626 -10.156 1.00 60.19 321 GLU A CA 1
ATOM 2625 C C . GLU A 1 321 ? -17.345 1.157 -9.815 1.00 60.19 321 GLU A C 1
ATOM 2627 O O . GLU A 1 321 ? -16.420 0.396 -9.547 1.00 60.19 321 GLU A O 1
ATOM 2632 N N . GLY A 1 322 ? -18.604 0.713 -9.851 1.00 70.31 322 GLY A N 1
ATOM 2633 C CA . GLY A 1 322 ? -18.945 -0.681 -9.537 1.00 70.31 322 GLY A CA 1
ATOM 2634 C C . GLY A 1 322 ? -18.705 -1.034 -8.061 1.00 70.31 322 GLY A C 1
ATOM 2635 O O . GLY A 1 322 ? -19.436 -0.553 -7.203 1.00 70.31 322 GLY A O 1
ATOM 2636 N N . GLN A 1 323 ? -17.716 -1.888 -7.767 1.00 75.94 323 GLN A N 1
ATOM 2637 C CA . GLN A 1 323 ? -17.389 -2.390 -6.418 1.00 75.94 323 GLN A CA 1
ATOM 2638 C C . GLN A 1 323 ? -15.962 -2.003 -5.991 1.00 75.94 323 GLN A C 1
ATOM 2640 O O . GLN A 1 323 ? -15.128 -1.680 -6.837 1.00 75.94 323 GLN A O 1
ATOM 2645 N N . PHE A 1 324 ? -15.641 -2.063 -4.692 1.00 78.38 324 PHE A N 1
ATOM 2646 C CA . PHE A 1 324 ? -14.259 -1.849 -4.249 1.00 78.38 324 PHE A CA 1
ATOM 2647 C C . PHE A 1 324 ? -13.334 -2.941 -4.801 1.00 78.38 324 PHE A C 1
ATOM 2649 O O . PHE A 1 324 ? -13.674 -4.124 -4.811 1.00 78.38 324 PHE A O 1
ATOM 2656 N N . THR A 1 325 ? -12.129 -2.547 -5.208 1.00 76.00 325 THR A N 1
ATOM 2657 C CA . THR A 1 325 ? -11.049 -3.497 -5.471 1.00 76.00 325 THR A CA 1
ATOM 2658 C C . THR A 1 325 ? -10.449 -3.923 -4.136 1.00 76.00 325 THR A C 1
ATOM 2660 O O . THR A 1 325 ? -9.917 -3.083 -3.403 1.00 76.00 325 THR A O 1
ATOM 2663 N N . GLY A 1 326 ? -10.558 -5.209 -3.813 1.00 74.31 326 GLY A N 1
ATOM 2664 C CA . GLY A 1 326 ? -9.982 -5.758 -2.592 1.00 74.31 326 GLY A CA 1
ATOM 2665 C C . GLY A 1 326 ? -8.458 -5.864 -2.630 1.00 74.31 326 GLY A C 1
ATOM 2666 O O . GLY A 1 326 ? -7.834 -5.781 -3.692 1.00 74.31 326 GLY A O 1
ATOM 2667 N N . TYR A 1 327 ? -7.855 -6.086 -1.462 1.00 79.38 327 TYR A N 1
ATOM 2668 C CA . TYR A 1 327 ? -6.454 -6.506 -1.341 1.00 79.38 327 TYR A CA 1
ATOM 2669 C C . TYR A 1 327 ? -6.095 -7.666 -2.295 1.00 79.38 327 TYR A C 1
ATOM 2671 O O . TYR A 1 327 ? -6.797 -8.673 -2.363 1.00 79.38 327 TYR A O 1
ATOM 2679 N N . SER A 1 328 ? -4.973 -7.532 -3.000 1.00 71.50 328 SER A N 1
ATOM 2680 C CA . SER A 1 328 ? -4.371 -8.584 -3.823 1.00 71.50 328 SER A CA 1
ATOM 2681 C C . SER A 1 328 ? -2.889 -8.687 -3.491 1.00 71.50 328 SER A C 1
ATOM 2683 O O . SER A 1 328 ? -2.174 -7.677 -3.448 1.00 71.50 328 SER A O 1
ATOM 2685 N N . ASP A 1 329 ? -2.450 -9.913 -3.235 1.00 59.09 329 ASP A N 1
ATOM 2686 C CA . ASP A 1 329 ? -1.041 -10.239 -3.097 1.00 59.09 329 ASP A CA 1
ATOM 2687 C C . ASP A 1 329 ? -0.495 -10.446 -4.519 1.00 59.09 329 ASP A C 1
ATOM 2689 O O . ASP A 1 329 ? -1.004 -11.279 -5.258 1.00 59.09 329 ASP A O 1
ATOM 2693 N N . ASP A 1 330 ? 0.488 -9.645 -4.946 1.00 51.69 330 ASP A N 1
ATOM 2694 C CA . ASP A 1 330 ? 1.133 -9.761 -6.275 1.00 51.69 330 ASP A CA 1
ATOM 2695 C C . ASP A 1 330 ? 2.073 -10.998 -6.345 1.00 51.69 330 ASP A C 1
ATOM 2697 O O . ASP A 1 330 ? 2.990 -11.040 -7.162 1.00 51.69 330 ASP A O 1
ATOM 2701 N N . SER A 1 331 ? 1.917 -11.972 -5.444 1.00 37.19 331 SER A N 1
ATOM 2702 C CA . SER A 1 331 ? 2.753 -13.167 -5.324 1.00 37.19 331 SER A CA 1
ATOM 2703 C C . SER A 1 331 ? 2.316 -14.260 -6.311 1.00 37.19 331 SER A C 1
ATOM 2705 O O . SER A 1 331 ? 1.946 -15.353 -5.898 1.00 37.19 331 SER A O 1
ATOM 2707 N N . ASP A 1 332 ? 2.407 -13.950 -7.609 1.00 28.39 332 ASP A N 1
ATOM 2708 C CA . ASP A 1 332 ? 2.388 -14.915 -8.724 1.00 28.39 332 ASP A CA 1
ATOM 2709 C C . ASP A 1 332 ? 3.618 -14.741 -9.631 1.00 28.39 332 ASP A C 1
ATOM 2711 O O . ASP A 1 332 ? 3.863 -13.605 -10.112 1.00 28.39 332 ASP A O 1
#

InterPro domains:
  IPR046815 P2X purinoreceptor 7, intracellular domain [PF20478] (234-327)

Organism: Paramuricea clavata (NCBI:txid317549)

Sequence (332 aa):
MFSTLFESEKIPDELLMESFLGYVSKDERELINTAIKDDDLNDSQEKEWLDFLKRFDCRTIPKKEDRQTIILELAHKEMVQIAQFIIDSWRKPFKENLANRDAFSSMESLEEIYQNARPTVKRVLNLIRSEPTISAAEGINRLSKSRSILKLRSDDKWLQNYNRQERERLELQEKLGRRLDGSVEVSEWCNCGNCDITLLTNNSECYCCFEQEGCEEAMNREEVIQDLKAEGVQNAKCVTQHPGFNPVCLQKWSLKMAADRYKTKDKSKYSQTSTENSFLRSISYREFTRLIYGLLGNRRIPLPACAYIAIRNTFPIMEKEGQFTGYSDDSD